Protein AF-A0A3D2UVN1-F1 (afdb_monomer_lite)

Structure (mmCIF, N/CA/C/O backbone):
data_AF-A0A3D2UVN1-F1
#
_entry.id   AF-A0A3D2UVN1-F1
#
loop_
_atom_site.group_PDB
_atom_site.id
_atom_site.type_symbol
_atom_site.label_atom_id
_atom_site.label_alt_id
_atom_site.label_comp_id
_atom_site.label_asym_id
_atom_site.label_entity_id
_atom_site.label_seq_id
_atom_site.pdbx_PDB_ins_code
_atom_site.Cartn_x
_atom_site.Cartn_y
_atom_site.Cartn_z
_atom_site.occupancy
_atom_site.B_iso_or_equiv
_atom_site.auth_seq_id
_atom_site.auth_comp_id
_atom_site.auth_asym_id
_atom_site.auth_atom_id
_atom_site.pdbx_PDB_model_num
ATOM 1 N N . MET A 1 1 ? -3.772 1.592 24.603 1.00 58.12 1 MET A N 1
ATOM 2 C CA . MET A 1 1 ? -4.461 0.773 23.607 1.00 58.12 1 MET A CA 1
ATOM 3 C C . MET A 1 1 ? -3.357 -0.054 23.021 1.00 58.12 1 MET A C 1
ATOM 5 O O . MET A 1 1 ? -2.549 0.500 22.299 1.00 58.12 1 MET A O 1
ATOM 9 N N . ASN A 1 2 ? -3.255 -1.314 23.421 1.00 64.25 2 ASN A N 1
ATOM 10 C CA . ASN A 1 2 ? -2.347 -2.220 22.735 1.00 64.25 2 ASN A CA 1
ATOM 11 C C . ASN A 1 2 ? -3.122 -2.743 21.536 1.00 64.25 2 ASN A C 1
ATOM 13 O O . ASN A 1 2 ? -4.216 -3.283 21.712 1.00 64.25 2 ASN A O 1
ATOM 17 N N . LEU A 1 3 ? -2.611 -2.503 20.330 1.00 67.12 3 LEU A N 1
ATOM 18 C CA . LEU A 1 3 ? -3.134 -3.205 19.168 1.00 67.12 3 LEU A CA 1
ATOM 19 C C . LEU A 1 3 ? -2.728 -4.675 19.321 1.00 67.12 3 LEU A C 1
ATOM 21 O O . LEU A 1 3 ? -1.577 -4.940 19.675 1.00 67.12 3 LEU A O 1
ATOM 25 N N . PRO A 1 4 ? -3.644 -5.627 19.087 1.00 70.38 4 PRO A N 1
ATOM 26 C CA . PRO A 1 4 ? -3.263 -7.015 18.886 1.00 70.38 4 PRO A CA 1
ATOM 27 C C . PRO A 1 4 ? -2.075 -7.136 17.922 1.00 70.38 4 PRO A C 1
ATOM 29 O O . PRO A 1 4 ? -2.020 -6.424 16.925 1.00 70.38 4 PRO A O 1
ATOM 32 N N . GLU A 1 5 ? -1.163 -8.077 18.161 1.00 69.44 5 GLU A N 1
ATOM 33 C CA . GLU A 1 5 ? -0.046 -8.323 17.232 1.00 69.44 5 GLU A CA 1
ATOM 34 C C . GLU A 1 5 ? -0.537 -8.802 15.857 1.00 69.44 5 GLU A C 1
ATOM 36 O O . GLU A 1 5 ? 0.057 -8.510 14.820 1.00 69.44 5 GLU A O 1
ATOM 41 N N . LYS A 1 6 ? -1.666 -9.522 15.835 1.00 78.00 6 LYS A N 1
ATOM 42 C CA . LYS A 1 6 ? -2.273 -10.032 14.605 1.00 78.00 6 LYS A CA 1
ATOM 43 C C . LYS A 1 6 ? -3.083 -8.944 13.907 1.00 78.00 6 LYS A C 1
ATOM 45 O O . LYS A 1 6 ? -4.086 -8.468 14.442 1.00 78.00 6 LYS A O 1
ATOM 50 N N . TRP A 1 7 ? -2.710 -8.660 12.660 1.00 81.81 7 TRP A N 1
ATOM 51 C CA . TRP A 1 7 ? -3.393 -7.720 11.763 1.00 81.81 7 TRP A CA 1
ATOM 52 C C . TRP A 1 7 ? -4.898 -7.925 11.699 1.00 81.81 7 TRP A C 1
ATOM 54 O O . TRP A 1 7 ? -5.678 -6.999 11.907 1.00 81.81 7 TRP A O 1
ATOM 64 N N . SER A 1 8 ? -5.327 -9.170 11.507 1.00 78.06 8 SER A N 1
ATOM 65 C CA . SER A 1 8 ? -6.747 -9.489 11.384 1.00 78.06 8 SER A CA 1
ATOM 66 C C . SER A 1 8 ? -7.551 -9.173 12.646 1.00 78.06 8 SER A C 1
ATOM 68 O O . SER A 1 8 ? -8.745 -8.904 12.534 1.00 78.06 8 SER A O 1
ATOM 70 N N . SER A 1 9 ? -6.928 -9.176 13.826 1.00 81.00 9 SER A N 1
ATOM 71 C CA . SER A 1 9 ? -7.596 -8.868 15.089 1.00 81.00 9 SER A CA 1
ATOM 72 C C . SER A 1 9 ? -7.780 -7.365 15.268 1.00 81.00 9 SER A C 1
ATOM 74 O O . SER A 1 9 ? -8.905 -6.911 15.458 1.00 81.00 9 SER A O 1
ATOM 76 N N . TYR A 1 10 ? -6.711 -6.574 15.139 1.00 80.56 10 TYR A N 1
ATOM 77 C CA . TYR A 1 10 ? -6.821 -5.138 15.400 1.00 80.56 10 TYR A CA 1
ATOM 78 C C . TYR A 1 10 ? -7.600 -4.395 14.311 1.00 80.56 10 TYR A C 1
ATOM 80 O O . TYR A 1 10 ? -8.331 -3.459 14.620 1.00 80.56 10 TYR A O 1
ATOM 88 N N . ILE A 1 11 ? -7.528 -4.835 13.050 1.00 83.62 11 ILE A N 1
ATOM 89 C CA . ILE A 1 11 ? -8.358 -4.257 11.987 1.00 83.62 11 ILE A CA 1
ATOM 90 C C . ILE A 1 11 ? -9.843 -4.566 12.219 1.00 83.62 11 ILE A C 1
ATOM 92 O O . ILE A 1 11 ? -10.689 -3.694 12.022 1.00 83.62 11 ILE A O 1
ATOM 96 N N . LYS A 1 12 ? -10.188 -5.780 12.676 1.00 83.38 12 LYS A N 1
ATOM 97 C CA . LYS A 1 12 ? -11.578 -6.108 13.041 1.00 83.38 12 LYS A CA 1
ATOM 98 C C . LYS A 1 12 ? -12.090 -5.204 14.157 1.00 83.38 12 LYS A C 1
ATOM 100 O O . LYS A 1 12 ? -13.222 -4.732 14.071 1.00 83.38 12 LYS A O 1
ATOM 105 N N . ASP A 1 13 ? -11.264 -4.949 15.167 1.00 82.62 13 ASP A N 1
ATOM 106 C CA . ASP A 1 13 ? -11.614 -4.055 16.268 1.00 82.62 13 ASP A CA 1
ATOM 107 C C . ASP A 1 13 ? -11.830 -2.616 15.779 1.00 82.62 13 ASP A C 1
ATOM 109 O O . ASP A 1 13 ? -12.882 -2.034 16.050 1.00 82.62 13 ASP A O 1
ATOM 113 N N . ILE A 1 14 ? -10.896 -2.080 14.984 1.00 80.31 14 ILE A N 1
ATOM 114 C CA . ILE A 1 14 ? -10.996 -0.739 14.384 1.00 80.31 14 ILE A CA 1
ATOM 115 C C . ILE A 1 14 ? -12.270 -0.611 13.539 1.00 80.31 14 ILE A C 1
ATOM 117 O O . ILE A 1 14 ? -13.031 0.344 13.709 1.00 80.31 14 ILE A O 1
ATOM 121 N N . ASN A 1 15 ? -12.567 -1.600 12.695 1.00 79.88 15 ASN A N 1
ATOM 122 C CA . ASN A 1 15 ? -13.761 -1.583 11.850 1.00 79.88 15 ASN A CA 1
ATOM 123 C C . ASN A 1 15 ? -15.058 -1.697 12.652 1.00 79.88 15 ASN A C 1
ATOM 125 O O . ASN A 1 15 ? -16.059 -1.069 12.306 1.00 79.88 15 ASN A O 1
ATOM 129 N N . ARG A 1 16 ? -15.059 -2.462 13.750 1.00 83.31 16 ARG A N 1
ATOM 130 C CA . ARG A 1 16 ? -16.224 -2.581 14.633 1.00 83.31 16 ARG A CA 1
ATOM 131 C C . ARG A 1 16 ? -16.544 -1.264 15.336 1.00 83.31 16 ARG A C 1
ATOM 133 O O . ARG A 1 16 ? -17.717 -0.973 15.563 1.00 83.31 16 ARG A O 1
ATOM 140 N N . TRP A 1 17 ? -15.531 -0.480 15.702 1.00 80.25 17 TRP A N 1
ATOM 141 C CA . TRP A 1 17 ? -15.733 0.773 16.431 1.00 80.25 17 TRP A CA 1
ATOM 142 C C . TRP A 1 17 ? -16.404 1.862 15.594 1.00 80.25 17 TRP A C 1
ATOM 144 O O . TRP A 1 17 ? -17.008 2.762 16.178 1.00 80.25 17 TRP A O 1
ATOM 154 N N . LYS A 1 18 ? -16.354 1.767 14.257 1.00 78.12 18 LYS A N 1
ATOM 155 C CA . LYS A 1 18 ? -16.706 2.863 13.338 1.00 78.12 18 LYS A CA 1
ATOM 156 C C . LYS A 1 18 ? -15.847 4.115 13.606 1.00 78.12 18 LYS A C 1
ATOM 158 O O . LYS A 1 18 ? -15.108 4.179 14.589 1.00 78.12 18 LYS A O 1
ATOM 163 N N . LEU A 1 19 ? -15.928 5.126 12.739 1.00 73.38 19 LEU A N 1
ATOM 164 C CA . LEU A 1 19 ? -15.064 6.311 12.836 1.00 73.38 19 LEU A CA 1
ATOM 165 C C . LEU A 1 19 ? -15.199 7.035 14.193 1.00 73.38 19 LEU A C 1
ATOM 167 O O . LEU A 1 19 ? -14.197 7.306 14.856 1.00 73.38 19 LEU A O 1
ATOM 171 N N . ASP A 1 20 ? -16.432 7.249 14.660 1.00 79.50 20 ASP A N 1
ATOM 172 C CA . ASP A 1 20 ? -16.702 7.939 15.931 1.00 79.50 20 ASP A CA 1
ATOM 173 C C . ASP A 1 20 ? -16.221 7.144 17.152 1.00 79.50 20 ASP A C 1
ATOM 175 O O . ASP A 1 20 ? -15.738 7.708 18.139 1.00 79.50 20 ASP A O 1
ATOM 179 N N . GLY A 1 21 ? -16.364 5.815 17.116 1.00 80.38 21 GLY A N 1
ATOM 180 C CA . GLY A 1 21 ? -15.882 4.955 18.193 1.00 80.38 21 GLY A CA 1
ATOM 181 C C . GLY A 1 21 ? -14.360 4.883 18.212 1.00 80.38 21 GLY A C 1
ATOM 182 O O . GLY A 1 21 ? -13.770 4.875 19.293 1.00 80.38 21 GLY A O 1
ATOM 183 N N . PHE A 1 22 ? -13.722 4.903 17.042 1.00 76.00 22 PHE A N 1
ATOM 184 C CA . PHE A 1 22 ? -12.272 4.974 16.921 1.00 76.00 22 PHE A CA 1
ATOM 185 C C . PHE A 1 22 ? -11.722 6.287 17.501 1.00 76.00 22 PHE A C 1
ATOM 187 O O . PHE A 1 22 ? -10.841 6.247 18.362 1.00 76.00 22 PHE A O 1
ATOM 194 N N . GLU A 1 23 ? -12.306 7.440 17.149 1.00 78.12 23 GLU A N 1
ATOM 195 C CA . GLU A 1 23 ? -11.928 8.738 17.728 1.00 78.12 23 GLU A CA 1
ATOM 196 C C . GLU A 1 23 ? -12.050 8.736 19.261 1.00 78.12 23 GLU A C 1
ATOM 198 O O . GLU A 1 23 ? -11.129 9.148 19.975 1.00 78.12 23 GLU A O 1
ATOM 203 N N . LYS A 1 24 ? -13.164 8.210 19.792 1.00 81.94 24 LYS A N 1
ATOM 204 C CA . LYS A 1 24 ? -13.376 8.078 21.242 1.00 81.94 24 LYS A CA 1
ATOM 205 C C . LYS A 1 24 ? -12.315 7.197 21.898 1.00 81.94 24 LYS A C 1
ATOM 207 O O . LYS A 1 24 ? -11.820 7.550 22.967 1.00 81.94 24 LYS A O 1
ATOM 212 N N . LYS A 1 25 ? -11.936 6.076 21.279 1.00 79.94 25 LYS A N 1
ATOM 213 C CA . LYS A 1 25 ? -10.906 5.163 21.803 1.00 79.94 25 LYS A CA 1
ATOM 214 C C . LYS A 1 25 ? -9.524 5.812 21.839 1.00 79.94 25 LYS A C 1
ATOM 216 O O . LYS A 1 25 ? -8.825 5.663 22.842 1.00 79.94 25 LYS A O 1
ATOM 221 N N . VAL A 1 26 ? -9.156 6.579 20.811 1.00 74.44 26 VAL A N 1
ATOM 222 C CA . VAL A 1 26 ? -7.893 7.334 20.792 1.00 74.44 26 VAL A CA 1
ATOM 223 C C . VAL A 1 26 ? -7.884 8.403 21.888 1.00 74.44 26 VAL A C 1
ATOM 225 O O . VAL A 1 26 ? -6.928 8.474 22.662 1.00 74.44 26 VAL A O 1
ATOM 228 N N . LYS A 1 27 ? -8.969 9.179 22.031 1.00 77.12 27 LYS A N 1
ATOM 229 C CA . LYS A 1 27 ? -9.108 10.181 23.106 1.00 77.12 27 LYS A CA 1
ATOM 230 C C . LYS A 1 27 ? -9.012 9.549 24.497 1.00 77.12 27 LYS A C 1
ATOM 232 O O . LYS A 1 27 ? -8.266 10.038 25.340 1.00 77.12 27 LYS A O 1
ATOM 237 N N . GLN A 1 28 ? -9.703 8.430 24.723 1.00 79.44 28 GLN A N 1
ATOM 238 C CA . GLN A 1 28 ? -9.637 7.678 25.981 1.00 79.44 28 GLN A CA 1
ATOM 239 C C . GLN A 1 28 ? -8.228 7.154 26.277 1.00 79.44 28 GLN A C 1
ATOM 241 O O . GLN A 1 28 ? -7.808 7.151 27.431 1.00 79.44 28 GLN A O 1
ATOM 246 N N . PHE A 1 29 ? -7.495 6.702 25.258 1.00 75.00 29 PHE A N 1
ATOM 247 C CA . PHE A 1 29 ? -6.129 6.219 25.435 1.00 75.00 29 PHE A CA 1
ATOM 248 C C . PHE A 1 29 ? -5.164 7.338 25.840 1.00 75.00 29 PHE A C 1
ATOM 250 O O . PHE A 1 29 ? -4.391 7.154 26.783 1.00 75.00 29 PHE A O 1
ATOM 257 N N . LYS A 1 30 ? -5.251 8.498 25.177 1.00 71.06 30 LYS A N 1
ATOM 258 C CA . LYS A 1 30 ? -4.451 9.680 25.519 1.00 71.06 30 LYS A CA 1
ATOM 259 C C . LYS A 1 30 ? -4.771 10.193 26.922 1.00 71.06 30 LYS A C 1
ATOM 261 O O . LYS A 1 30 ? -3.857 10.429 27.696 1.00 71.06 30 LYS A O 1
ATOM 266 N N . ALA A 1 31 ? -6.053 10.269 27.284 1.00 76.25 31 ALA A N 1
ATOM 267 C CA . ALA A 1 31 ? -6.483 10.721 28.610 1.00 76.25 31 ALA A CA 1
ATOM 268 C C . ALA A 1 31 ? -6.007 9.809 29.758 1.00 76.25 31 ALA A C 1
ATOM 270 O O . ALA A 1 31 ? -5.781 10.282 30.865 1.00 76.25 31 ALA A O 1
ATOM 271 N N . LYS A 1 32 ? -5.845 8.503 29.504 1.00 71.31 32 LYS A N 1
ATOM 272 C CA . LYS A 1 32 ? -5.361 7.526 30.495 1.00 71.31 32 LYS A CA 1
ATOM 273 C C . LYS A 1 32 ? -3.834 7.437 30.593 1.00 71.31 32 LYS A C 1
ATOM 275 O O . LYS A 1 32 ? -3.341 6.680 31.423 1.00 71.31 32 LYS A O 1
ATOM 280 N N . SER A 1 33 ? -3.095 8.159 29.753 1.00 64.31 33 SER A N 1
ATOM 281 C CA . SER A 1 33 ? -1.636 8.066 29.680 1.00 64.31 33 SER A CA 1
ATOM 282 C C . SER A 1 33 ? -0.992 9.398 30.095 1.00 64.31 33 SER A C 1
ATOM 284 O O . SER A 1 33 ? -0.949 10.316 29.280 1.00 64.31 33 SER A O 1
ATOM 286 N N . PRO A 1 34 ? -0.471 9.526 31.330 1.00 55.69 34 PRO A N 1
ATOM 287 C CA . PRO A 1 34 ? 0.008 10.803 31.875 1.00 55.69 34 PRO A CA 1
ATOM 288 C C . PRO A 1 34 ? 1.272 11.379 31.201 1.00 55.69 34 PRO A C 1
ATOM 290 O O . PRO A 1 34 ? 1.555 12.557 31.372 1.00 55.69 34 PRO A O 1
ATOM 293 N N . ASN A 1 35 ? 1.998 10.598 30.388 1.00 56.88 35 ASN A N 1
ATOM 294 C CA . ASN A 1 35 ? 3.299 10.977 29.809 1.00 56.88 35 ASN A CA 1
ATOM 295 C C . ASN A 1 35 ? 3.286 11.197 28.287 1.00 56.88 35 ASN A C 1
ATOM 297 O O . ASN A 1 35 ? 4.206 10.770 27.593 1.00 56.88 35 ASN A O 1
ATOM 301 N N . ASN A 1 36 ? 2.263 11.856 27.737 1.00 60.03 36 ASN A N 1
ATOM 302 C CA . ASN A 1 36 ? 2.259 12.208 26.309 1.00 60.03 36 ASN A CA 1
ATOM 303 C C . ASN A 1 36 ? 2.407 10.967 25.394 1.00 60.03 36 ASN A C 1
ATOM 305 O O . ASN A 1 36 ? 3.147 10.976 24.408 1.00 60.03 36 ASN A O 1
ATOM 309 N N . ALA A 1 37 ? 1.759 9.855 25.773 1.00 63.84 37 ALA A N 1
ATOM 310 C CA . ALA A 1 37 ? 1.940 8.576 25.094 1.00 63.84 37 ALA A CA 1
ATOM 311 C C . ALA A 1 37 ? 1.605 8.693 23.601 1.00 63.84 37 ALA A C 1
ATOM 313 O O . ALA A 1 37 ? 0.508 9.124 23.228 1.00 63.84 37 ALA A O 1
ATOM 314 N N . LYS A 1 38 ? 2.564 8.284 22.762 1.00 70.75 38 LYS A N 1
ATOM 315 C CA . LYS A 1 38 ? 2.387 8.193 21.312 1.00 70.75 38 LYS A CA 1
ATOM 316 C C . LYS A 1 38 ? 1.251 7.223 20.992 1.00 70.75 38 LYS A C 1
ATOM 318 O O . LYS A 1 38 ? 1.017 6.255 21.720 1.00 70.75 38 LYS A O 1
ATOM 323 N N . GLU A 1 39 ? 0.524 7.499 19.916 1.00 77.94 39 GLU A N 1
ATOM 324 C CA . GLU A 1 39 ? -0.502 6.601 19.398 1.00 77.94 39 GLU A CA 1
ATOM 325 C C . GLU A 1 39 ? 0.067 5.198 19.165 1.00 77.94 39 GLU A C 1
ATOM 327 O O . GLU A 1 39 ? 1.259 5.054 18.880 1.00 77.94 39 GLU A O 1
ATOM 332 N N . PRO A 1 40 ? -0.758 4.145 19.289 1.00 78.69 40 PRO A N 1
ATOM 333 C CA . PRO A 1 40 ? -0.250 2.799 19.125 1.00 78.69 40 PRO A CA 1
ATOM 334 C C . PRO A 1 40 ? 0.285 2.582 17.713 1.00 78.69 40 PRO A C 1
ATOM 336 O O . PRO A 1 40 ? -0.365 2.926 16.723 1.00 78.69 40 PRO A O 1
ATOM 339 N N . LEU A 1 41 ? 1.473 1.997 17.653 1.00 82.81 41 LEU A N 1
ATOM 340 C CA . LEU A 1 41 ? 2.162 1.631 16.426 1.00 82.81 41 LEU A CA 1
ATOM 341 C C . LEU A 1 41 ? 1.752 0.215 16.025 1.00 82.81 41 LEU A C 1
ATOM 343 O O . LEU A 1 41 ? 1.631 -0.672 16.875 1.00 82.81 41 LEU A O 1
ATOM 347 N N . ARG A 1 42 ? 1.543 -0.011 14.728 1.00 85.00 42 ARG A N 1
ATOM 348 C CA . ARG A 1 42 ? 1.492 -1.368 14.175 1.00 85.00 42 ARG A CA 1
ATOM 349 C C . ARG A 1 42 ? 2.906 -1.947 14.174 1.00 85.00 42 ARG A C 1
ATOM 351 O O . ARG A 1 42 ? 3.886 -1.207 14.210 1.00 85.00 42 ARG A O 1
ATOM 358 N N . LEU A 1 43 ? 3.020 -3.268 14.036 1.00 78.25 43 LEU A N 1
ATOM 359 C CA . LEU A 1 43 ? 4.318 -3.935 13.885 1.00 78.25 43 LEU A CA 1
ATOM 360 C C . LEU A 1 43 ? 5.160 -3.295 12.767 1.00 78.25 43 LEU A C 1
ATOM 362 O O . LEU A 1 43 ? 6.318 -2.955 12.986 1.00 78.25 43 LEU A O 1
ATOM 366 N N . THR A 1 44 ? 4.547 -3.056 11.607 1.00 79.81 44 THR A N 1
ATOM 367 C CA . THR A 1 44 ? 5.204 -2.435 10.451 1.00 79.81 44 THR A CA 1
ATOM 368 C C . THR A 1 44 ? 5.671 -1.008 10.745 1.00 79.81 44 THR A C 1
ATOM 370 O O . THR A 1 44 ? 6.765 -0.642 10.330 1.00 79.81 44 THR A O 1
ATOM 373 N N . ASP A 1 45 ? 4.900 -0.222 11.509 1.00 85.62 45 ASP A N 1
ATOM 374 C CA . ASP A 1 45 ? 5.285 1.148 11.885 1.00 85.62 45 ASP A CA 1
ATOM 375 C C . ASP A 1 45 ? 6.514 1.134 12.800 1.00 85.62 45 ASP A C 1
ATOM 377 O O . ASP A 1 45 ? 7.460 1.888 12.584 1.00 85.62 45 ASP A O 1
ATOM 381 N N . THR A 1 46 ? 6.533 0.225 13.781 1.00 83.31 46 THR A N 1
ATOM 382 C CA . THR A 1 46 ? 7.674 0.028 14.683 1.00 83.31 46 THR A CA 1
ATOM 383 C C . THR A 1 46 ? 8.925 -0.384 13.915 1.00 83.31 46 THR A C 1
ATOM 385 O O . THR A 1 46 ? 9.990 0.185 14.135 1.00 83.31 46 THR A O 1
ATOM 388 N N . MET A 1 47 ? 8.804 -1.344 12.993 1.00 77.62 47 MET A N 1
ATOM 389 C CA . MET A 1 47 ? 9.934 -1.814 12.184 1.00 77.62 47 MET A CA 1
ATOM 390 C C . MET A 1 47 ? 10.485 -0.726 11.255 1.00 77.62 47 MET A C 1
ATOM 392 O O . MET A 1 47 ? 11.683 -0.705 10.989 1.00 77.62 47 MET A O 1
ATOM 396 N N . ALA A 1 48 ? 9.626 0.172 10.775 1.00 79.62 48 ALA A N 1
ATOM 397 C CA . ALA A 1 48 ? 10.005 1.259 9.880 1.00 79.62 48 ALA A CA 1
ATOM 398 C C . ALA A 1 48 ? 10.421 2.553 10.597 1.00 79.62 48 ALA A C 1
ATOM 400 O O . ALA A 1 48 ? 10.856 3.494 9.938 1.00 79.62 48 ALA A O 1
ATOM 401 N N . GLY A 1 49 ? 10.250 2.641 11.921 1.00 84.25 49 GLY A N 1
ATOM 402 C CA . GLY A 1 49 ? 10.423 3.897 12.657 1.00 84.25 49 GLY A CA 1
ATOM 403 C C . GLY A 1 49 ? 9.430 4.991 12.238 1.00 84.25 49 GLY A C 1
ATOM 404 O O . GLY A 1 49 ? 9.736 6.176 12.357 1.00 84.25 49 GLY A O 1
ATOM 405 N N . ALA A 1 50 ? 8.260 4.605 11.722 1.00 84.00 50 ALA A N 1
ATOM 406 C CA . ALA A 1 50 ? 7.268 5.517 11.167 1.00 84.00 50 ALA A CA 1
ATOM 407 C C . ALA A 1 50 ? 6.309 6.075 12.232 1.00 84.00 50 ALA A C 1
ATOM 409 O O . ALA A 1 50 ? 6.172 5.542 13.337 1.00 84.00 50 ALA A O 1
ATOM 410 N N . GLU A 1 51 ? 5.598 7.151 11.885 1.00 85.38 51 GLU A N 1
ATOM 411 C CA . GLU A 1 51 ? 4.466 7.613 12.687 1.00 85.38 51 GLU A CA 1
ATOM 412 C C . GLU A 1 51 ? 3.266 6.668 12.538 1.00 85.38 51 GLU A C 1
ATOM 414 O O . GLU A 1 51 ? 3.036 6.078 11.483 1.00 85.38 51 GLU A O 1
ATOM 419 N N . SER A 1 52 ? 2.462 6.553 13.596 1.00 85.44 52 SER A N 1
ATOM 420 C CA . SER A 1 52 ? 1.248 5.739 13.550 1.00 85.44 52 SER A CA 1
ATOM 421 C C . SER A 1 52 ? 0.232 6.330 12.563 1.00 85.44 52 SER A C 1
ATOM 423 O O . SER A 1 52 ? -0.131 7.503 12.708 1.00 85.44 52 SER A O 1
ATOM 425 N N . PRO A 1 53 ? -0.356 5.534 11.647 1.00 81.44 53 PRO A N 1
ATOM 426 C CA . PRO A 1 53 ? -1.480 5.991 10.826 1.00 81.44 53 PRO A CA 1
ATOM 427 C C . PRO A 1 53 ? -2.745 6.241 11.662 1.00 81.44 53 PRO A C 1
ATOM 429 O O . PRO A 1 53 ? -3.722 6.802 11.177 1.00 81.44 53 PRO A O 1
ATOM 432 N N . LEU A 1 54 ? -2.738 5.839 12.938 1.00 78.81 54 LEU A N 1
ATOM 433 C CA . LEU A 1 54 ? -3.819 6.056 13.897 1.00 78.81 54 LEU A CA 1
ATOM 434 C C . LEU A 1 54 ? -3.721 7.422 14.598 1.00 78.81 54 LEU A C 1
ATOM 436 O O . LEU A 1 54 ? -4.501 7.708 15.512 1.00 78.81 54 LEU A O 1
ATOM 440 N N . LYS A 1 55 ? -2.770 8.270 14.191 1.00 80.44 55 LYS A N 1
ATOM 441 C CA . LYS A 1 55 ? -2.556 9.617 14.723 1.00 80.44 55 LYS A CA 1
ATOM 442 C C . LYS A 1 55 ? -3.717 10.546 14.369 1.00 80.44 55 LYS A C 1
ATOM 444 O O . LYS A 1 55 ? -3.772 11.148 13.302 1.00 80.44 55 LYS A O 1
ATOM 449 N N . PHE A 1 56 ? -4.650 10.714 15.306 1.00 71.56 56 PHE A N 1
ATOM 450 C CA . PHE A 1 56 ? -5.890 11.464 15.060 1.00 71.56 56 PHE A CA 1
ATOM 451 C C . PHE A 1 56 ? -5.703 12.988 14.947 1.00 71.56 56 PHE A C 1
ATOM 453 O O . PHE A 1 56 ? -6.586 13.672 14.436 1.00 71.56 56 PHE A O 1
ATOM 460 N N . THR A 1 57 ? -4.555 13.543 15.364 1.00 70.06 57 THR A N 1
ATOM 461 C CA . THR A 1 57 ? -4.222 14.947 15.039 1.00 70.06 57 THR A CA 1
ATOM 462 C C . THR A 1 57 ? -4.131 15.157 13.525 1.00 70.06 57 THR A C 1
ATOM 464 O O . THR A 1 57 ? -4.357 16.261 13.047 1.00 70.06 57 THR A O 1
ATOM 467 N N . GLN A 1 58 ? -3.861 14.090 12.766 1.00 68.12 58 GLN A N 1
ATOM 468 C CA . GLN A 1 58 ? -3.959 14.032 11.311 1.00 68.12 58 GLN A CA 1
ATOM 469 C C . GLN A 1 58 ? -5.239 13.275 10.932 1.00 68.12 58 GLN A C 1
ATOM 471 O O . GLN A 1 58 ? -5.200 12.149 10.437 1.00 68.12 58 GLN A O 1
ATOM 476 N N . LYS A 1 59 ? -6.400 13.891 11.193 1.00 75.31 59 LYS A N 1
ATOM 477 C CA . LYS A 1 59 ? -7.721 13.265 10.995 1.00 75.31 59 LYS A CA 1
ATOM 478 C C . LYS A 1 59 ? -7.866 12.607 9.617 1.00 75.31 59 LYS A C 1
ATOM 480 O O . LYS A 1 59 ? -8.421 11.517 9.521 1.00 75.31 59 LYS A O 1
ATOM 485 N N . GLN A 1 60 ? -7.323 13.231 8.572 1.00 78.31 60 GLN A N 1
ATOM 486 C CA . GLN A 1 60 ? -7.346 12.690 7.215 1.00 78.31 60 GLN A CA 1
ATOM 487 C C . GLN A 1 60 ? -6.578 11.365 7.083 1.00 78.31 60 GLN A C 1
ATOM 489 O O . GLN A 1 60 ? -7.122 10.429 6.506 1.00 78.31 60 GLN A O 1
ATOM 494 N N . LEU A 1 61 ? -5.374 11.245 7.656 1.00 80.50 61 LEU A N 1
ATOM 495 C CA . LEU A 1 61 ? -4.580 10.010 7.613 1.00 80.50 61 LEU A CA 1
ATOM 496 C C . LEU A 1 61 ? -5.298 8.863 8.333 1.00 80.50 61 LEU A C 1
ATOM 498 O O . LEU A 1 61 ? -5.417 7.758 7.807 1.00 80.50 61 LEU A O 1
ATOM 502 N N . ALA A 1 62 ? -5.858 9.154 9.507 1.00 80.31 62 ALA A N 1
ATOM 503 C CA . ALA A 1 62 ? -6.630 8.181 10.270 1.00 80.31 62 ALA A CA 1
ATOM 504 C C . ALA A 1 62 ? -7.894 7.720 9.519 1.00 80.31 62 ALA A C 1
ATOM 506 O O . ALA A 1 62 ? -8.232 6.536 9.537 1.00 80.31 62 ALA A O 1
ATOM 507 N N . MET A 1 63 ? -8.570 8.637 8.818 1.00 82.81 63 MET A N 1
ATOM 508 C CA . MET A 1 63 ? -9.706 8.309 7.952 1.00 82.81 63 MET A CA 1
ATOM 509 C C . MET A 1 63 ? -9.286 7.457 6.751 1.00 82.81 63 MET A C 1
ATOM 511 O O . MET A 1 63 ? -9.943 6.463 6.459 1.00 82.81 63 MET A O 1
ATOM 515 N N . GLN A 1 64 ? -8.183 7.801 6.083 1.00 85.06 64 GLN A N 1
ATOM 516 C CA . GLN A 1 64 ? -7.643 7.024 4.963 1.00 85.06 64 GLN A CA 1
ATOM 517 C C . GLN A 1 64 ? -7.282 5.603 5.392 1.00 85.06 64 GLN A C 1
ATOM 519 O O . GLN A 1 64 ? -7.614 4.646 4.697 1.00 85.06 64 GLN A O 1
ATOM 524 N N . PHE A 1 65 ? -6.658 5.452 6.560 1.00 86.25 65 PHE A N 1
ATOM 525 C CA . PHE A 1 65 ? -6.353 4.145 7.126 1.00 86.25 65 PHE A CA 1
ATOM 526 C C . PHE A 1 65 ? -7.628 3.340 7.423 1.00 86.25 65 PHE A C 1
ATOM 528 O O . PHE A 1 65 ? -7.738 2.173 7.039 1.00 86.25 65 PHE A O 1
ATOM 535 N N . TYR A 1 66 ? -8.619 3.961 8.068 1.00 85.31 66 TYR A N 1
ATOM 536 C CA . TYR A 1 66 ? -9.901 3.322 8.370 1.00 85.31 66 TYR A CA 1
ATOM 537 C C . TYR A 1 66 ? -10.641 2.871 7.098 1.00 85.31 66 TYR A C 1
ATOM 539 O O . TYR A 1 66 ? -11.078 1.724 7.000 1.00 85.31 66 TYR A O 1
ATOM 547 N N . GLU A 1 67 ? -10.763 3.739 6.095 1.00 86.81 67 GLU A N 1
ATOM 548 C CA . GLU A 1 67 ? -11.432 3.392 4.837 1.00 86.81 67 GLU A CA 1
ATOM 549 C C . GLU A 1 67 ? -10.632 2.357 4.038 1.00 86.81 67 GLU A C 1
ATOM 551 O O . GLU A 1 67 ? -11.190 1.366 3.561 1.00 86.81 67 GLU A O 1
ATOM 556 N N . GLY A 1 68 ? -9.310 2.517 3.955 1.00 88.38 68 GLY A N 1
ATOM 557 C CA . GLY A 1 68 ? -8.427 1.594 3.246 1.00 88.38 68 GLY A CA 1
ATOM 558 C C . GLY A 1 68 ? -8.507 0.175 3.804 1.00 88.38 68 GLY A C 1
ATOM 559 O O . GLY A 1 68 ? -8.691 -0.787 3.058 1.00 88.38 68 GLY A O 1
ATOM 560 N N . THR A 1 69 ? -8.464 0.027 5.126 1.00 86.69 69 THR A N 1
ATOM 561 C CA . THR A 1 69 ? -8.541 -1.287 5.783 1.00 86.69 69 THR A CA 1
ATOM 562 C C . THR A 1 69 ? -9.923 -1.933 5.651 1.00 86.69 69 THR A C 1
ATOM 564 O O . THR A 1 69 ? -10.022 -3.152 5.473 1.00 86.69 69 THR A O 1
ATOM 567 N N . ASN A 1 70 ? -10.997 -1.138 5.634 1.00 85.38 70 ASN A N 1
ATOM 568 C CA . ASN A 1 70 ? -12.338 -1.608 5.281 1.00 85.38 70 ASN A CA 1
ATOM 569 C C . ASN A 1 70 ? -12.411 -2.128 3.841 1.00 85.38 70 ASN A C 1
ATOM 571 O O . ASN A 1 70 ? -12.967 -3.204 3.605 1.00 85.38 70 ASN A O 1
ATOM 575 N N . CYS A 1 71 ? -11.844 -1.396 2.883 1.00 88.06 71 CYS A N 1
ATOM 576 C CA . CYS A 1 71 ? -11.786 -1.810 1.483 1.00 88.06 71 CYS A CA 1
ATOM 577 C C . CYS A 1 71 ? -10.995 -3.113 1.310 1.00 88.06 71 CYS A C 1
ATOM 579 O O . CYS A 1 71 ? -11.482 -4.032 0.652 1.00 88.06 71 CYS A O 1
ATOM 581 N N . LEU A 1 72 ? -9.830 -3.236 1.956 1.00 88.50 72 LEU A N 1
ATOM 582 C CA . LEU A 1 72 ? -9.000 -4.447 1.922 1.00 88.50 72 LEU A CA 1
ATOM 583 C C . LEU A 1 72 ? -9.712 -5.671 2.514 1.00 88.50 72 LEU A C 1
ATOM 585 O O . LEU A 1 72 ? -9.606 -6.778 1.987 1.00 88.50 72 LEU A O 1
ATOM 589 N N . LEU A 1 73 ? -10.467 -5.498 3.600 1.00 86.06 73 LEU A N 1
ATOM 590 C CA . LEU A 1 73 ? -11.230 -6.607 4.168 1.00 86.06 73 LEU A CA 1
ATOM 591 C C . LEU A 1 73 ? -12.403 -7.025 3.284 1.00 86.06 73 LEU A C 1
ATOM 593 O O . LEU A 1 73 ? -12.592 -8.224 3.073 1.00 86.06 73 LEU A O 1
ATOM 597 N N . LYS A 1 74 ? -13.166 -6.058 2.760 1.00 87.31 74 LYS A N 1
ATOM 598 C CA . LYS A 1 74 ? -14.316 -6.314 1.879 1.00 87.31 74 LYS A CA 1
ATOM 599 C C . LYS A 1 74 ? -13.904 -6.942 0.551 1.00 87.31 74 LYS A C 1
ATOM 601 O O . LYS A 1 74 ? -14.637 -7.775 0.032 1.00 87.31 74 LYS A O 1
ATOM 606 N N . SER A 1 75 ? -12.750 -6.559 0.006 1.00 89.00 75 SER A N 1
ATOM 607 C CA . SER A 1 75 ? -12.270 -7.078 -1.276 1.00 89.00 75 SER A CA 1
ATOM 608 C C . SER A 1 75 ? -11.872 -8.550 -1.205 1.00 89.00 75 SER A C 1
ATOM 610 O O . SER A 1 75 ? -11.879 -9.222 -2.233 1.00 89.00 75 SER A O 1
ATOM 612 N N . GLY A 1 76 ? -11.537 -9.060 -0.016 1.00 88.94 76 GLY A N 1
ATOM 613 C CA . GLY A 1 76 ? -11.138 -10.451 0.181 1.00 88.94 76 GLY A CA 1
ATOM 614 C C . GLY A 1 76 ? -9.677 -10.748 -0.164 1.00 88.94 76 GLY A C 1
ATOM 615 O O . GLY A 1 76 ? -9.255 -11.877 0.068 1.00 88.94 76 GLY A O 1
ATOM 616 N N . VAL A 1 77 ? -8.905 -9.749 -0.612 1.00 91.06 77 VAL A N 1
ATOM 617 C CA . VAL A 1 77 ? -7.498 -9.898 -1.024 1.00 91.06 77 VAL A CA 1
ATOM 618 C C . VAL A 1 77 ? -6.620 -10.507 0.072 1.00 91.06 77 VAL A C 1
ATOM 620 O O . VAL A 1 77 ? -6.906 -10.391 1.273 1.00 91.06 77 VAL A O 1
ATOM 623 N N . SER A 1 78 ? -5.541 -11.158 -0.358 1.00 88.25 78 SER A N 1
ATOM 624 C CA . SER A 1 78 ? -4.471 -11.636 0.515 1.00 88.25 78 SER A CA 1
ATOM 625 C C . SER A 1 78 ? -3.570 -10.456 0.884 1.00 88.25 78 SER A C 1
ATOM 627 O O . SER A 1 78 ? -3.053 -9.790 -0.009 1.00 88.25 78 SER A O 1
ATOM 629 N N . VAL A 1 79 ? -3.391 -10.164 2.176 1.00 87.81 79 VAL A N 1
ATOM 630 C CA . VAL A 1 79 ? -2.501 -9.077 2.627 1.00 87.81 79 VAL A CA 1
ATOM 631 C C . VAL A 1 79 ? -1.242 -9.709 3.202 1.00 87.81 79 VAL A C 1
ATOM 633 O O . VAL A 1 79 ? -1.299 -10.316 4.263 1.00 87.81 79 VAL A O 1
ATOM 636 N N . LEU A 1 80 ? -0.106 -9.623 2.522 1.00 84.94 80 LEU A N 1
ATOM 637 C CA . LEU A 1 80 ? 1.147 -10.222 2.981 1.00 84.94 80 LEU A CA 1
ATOM 638 C C . LEU A 1 80 ? 1.999 -9.203 3.752 1.00 84.94 80 LEU A C 1
ATOM 640 O O . LEU A 1 80 ? 1.963 -8.025 3.417 1.00 84.94 80 LEU A O 1
ATOM 644 N N . PRO A 1 81 ? 2.771 -9.626 4.768 1.00 77.38 81 PRO A N 1
ATOM 645 C CA . PRO A 1 81 ? 2.743 -10.947 5.411 1.00 77.38 81 PRO A CA 1
ATOM 646 C C . PRO A 1 81 ? 1.600 -11.089 6.440 1.00 77.38 81 PRO A C 1
ATOM 648 O O . PRO A 1 81 ? 1.441 -12.131 7.069 1.00 77.38 81 PRO A O 1
ATOM 651 N N . CYS A 1 82 ? 0.821 -10.030 6.650 1.00 81.25 82 CYS A N 1
ATOM 652 C CA . CYS A 1 82 ? -0.002 -9.833 7.838 1.00 81.25 82 CYS A CA 1
ATOM 653 C C . CYS A 1 82 ? -1.292 -10.677 7.925 1.00 81.25 82 CYS A C 1
ATOM 655 O O . CYS A 1 82 ? -1.777 -10.967 9.020 1.00 81.25 82 CYS A O 1
ATOM 657 N N . ASN A 1 83 ? -1.882 -11.036 6.789 1.00 86.69 83 ASN A N 1
ATOM 658 C CA . ASN A 1 83 ? -3.153 -11.747 6.651 1.00 86.69 83 ASN A CA 1
ATOM 659 C C . ASN A 1 83 ? -3.208 -12.535 5.319 1.00 86.69 83 ASN A C 1
ATOM 661 O O . ASN A 1 83 ? -3.987 -12.184 4.420 1.00 86.69 83 ASN A O 1
ATOM 665 N N . PRO A 1 84 ? -2.379 -13.587 5.170 1.00 87.62 84 PRO A N 1
ATOM 666 C CA . PRO A 1 84 ? -2.343 -14.409 3.967 1.00 87.62 84 PRO A CA 1
ATOM 667 C C . PRO A 1 84 ? -3.663 -15.163 3.764 1.00 87.62 84 PRO A C 1
ATOM 669 O O . PRO A 1 84 ? -4.209 -15.770 4.687 1.00 87.62 84 PRO A O 1
ATOM 672 N N . LYS A 1 85 ? -4.167 -15.151 2.529 1.00 88.00 85 LYS A N 1
ATOM 673 C CA . LYS A 1 85 ? -5.357 -15.891 2.082 1.00 88.00 85 LYS A CA 1
ATOM 674 C C . LYS A 1 85 ? -5.058 -16.655 0.793 1.00 88.00 85 LYS A C 1
ATOM 676 O O . LYS A 1 85 ? -4.058 -16.399 0.136 1.00 88.00 85 LYS A O 1
ATOM 681 N N . LYS A 1 86 ? -5.971 -17.547 0.393 1.00 86.69 86 LYS A N 1
ATOM 682 C CA . LYS A 1 86 ? -5.917 -18.279 -0.889 1.00 86.69 86 LYS A CA 1
ATOM 683 C C . LYS A 1 86 ? -6.347 -17.438 -2.111 1.00 86.69 86 LYS A C 1
ATOM 685 O O . LYS A 1 86 ? -6.628 -18.001 -3.161 1.00 86.69 86 LYS A O 1
ATOM 690 N N . ASP A 1 87 ? -6.446 -16.116 -1.970 1.00 86.81 87 ASP A N 1
ATOM 691 C CA . ASP A 1 87 ? -6.795 -15.203 -3.066 1.00 86.81 87 ASP A CA 1
ATOM 692 C C . ASP A 1 87 ? -5.533 -14.855 -3.866 1.00 86.81 87 ASP A C 1
ATOM 694 O O . ASP A 1 87 ? -4.478 -14.608 -3.280 1.00 86.81 87 ASP A O 1
ATOM 698 N N . THR A 1 88 ? -5.633 -14.837 -5.194 1.00 83.81 88 THR A N 1
ATOM 699 C CA . THR A 1 88 ? -4.505 -14.532 -6.089 1.00 83.81 88 THR A CA 1
ATOM 700 C C . THR A 1 88 ? -4.181 -13.041 -6.151 1.00 83.81 88 THR A C 1
ATOM 702 O O . THR A 1 88 ? -3.104 -12.665 -6.608 1.00 83.81 88 THR A O 1
ATOM 705 N N . ARG A 1 89 ? -5.089 -12.175 -5.690 1.00 85.88 89 ARG A N 1
ATOM 706 C CA . ARG A 1 89 ? -4.855 -10.737 -5.569 1.00 85.88 89 ARG A CA 1
ATOM 707 C C . ARG A 1 89 ? -4.146 -10.476 -4.247 1.00 85.88 89 ARG A C 1
ATOM 709 O O . ARG A 1 89 ? -4.696 -10.723 -3.169 1.00 85.88 89 ARG A O 1
ATOM 716 N N . VAL A 1 90 ? -2.927 -9.962 -4.347 1.00 83.94 90 VAL A N 1
ATOM 717 C CA . VAL A 1 90 ? -2.029 -9.744 -3.212 1.00 83.94 90 VAL A CA 1
ATOM 718 C C . VAL A 1 90 ? -1.837 -8.250 -2.971 1.00 83.94 90 VAL A C 1
ATOM 720 O O . VAL A 1 90 ? -1.589 -7.488 -3.902 1.00 83.94 90 VAL A O 1
ATOM 723 N N . VAL A 1 91 ? -1.920 -7.845 -1.707 1.00 86.81 91 VAL A N 1
ATOM 724 C CA . VAL A 1 91 ? -1.494 -6.535 -1.210 1.00 86.81 91 VAL A CA 1
ATOM 725 C C . VAL A 1 91 ? -0.323 -6.758 -0.268 1.00 86.81 91 VAL A C 1
ATOM 727 O O . VAL A 1 91 ? -0.399 -7.605 0.617 1.00 86.81 91 VAL A O 1
ATOM 730 N N . LEU A 1 92 ? 0.760 -6.013 -0.452 1.00 81.88 92 LEU A N 1
ATOM 731 C CA . LEU A 1 92 ? 1.917 -6.077 0.433 1.00 81.88 92 LEU A CA 1
ATOM 732 C C . LEU A 1 92 ? 1.820 -4.957 1.473 1.00 81.88 92 LEU A C 1
ATOM 734 O O . LEU A 1 92 ? 1.871 -3.779 1.130 1.00 81.88 92 LEU A O 1
ATOM 738 N N . GLU A 1 93 ? 1.679 -5.323 2.744 1.00 84.50 93 GLU A N 1
ATOM 739 C CA . GLU A 1 93 ? 1.748 -4.386 3.862 1.00 84.50 93 GLU A CA 1
ATOM 740 C C . GLU A 1 93 ? 3.218 -4.085 4.170 1.00 84.50 93 GLU A C 1
ATOM 742 O O . GLU A 1 93 ? 3.892 -4.817 4.895 1.00 84.50 93 GLU A O 1
ATOM 747 N N . THR A 1 94 ? 3.726 -3.007 3.580 1.00 80.75 94 THR A N 1
ATOM 748 C CA . THR A 1 94 ? 5.118 -2.570 3.715 1.00 80.75 94 THR A CA 1
ATOM 749 C C . THR A 1 94 ? 5.239 -1.061 3.500 1.00 80.75 94 THR A C 1
ATOM 751 O O . THR A 1 94 ? 4.294 -0.416 3.045 1.00 80.75 94 THR A O 1
ATOM 754 N N . PHE A 1 95 ? 6.416 -0.509 3.788 1.00 79.25 95 PHE A N 1
ATOM 755 C CA . PHE A 1 95 ? 6.805 0.826 3.345 1.00 79.25 95 PHE A CA 1
ATOM 756 C C . PHE A 1 95 ? 7.524 0.708 1.996 1.00 79.25 95 PHE A C 1
ATOM 758 O O . PHE A 1 95 ? 8.581 0.070 1.943 1.00 79.25 95 PHE A O 1
ATOM 765 N N . PRO A 1 96 ? 6.984 1.296 0.909 1.00 74.25 96 PRO A N 1
ATOM 766 C CA . PRO A 1 96 ? 7.596 1.225 -0.417 1.00 74.25 96 PRO A CA 1
ATOM 767 C C . PRO A 1 96 ? 9.067 1.641 -0.419 1.00 74.25 96 PRO A C 1
ATOM 769 O O . PRO A 1 96 ? 9.884 0.949 -1.017 1.00 74.25 96 PRO A O 1
ATOM 772 N N . ASP A 1 97 ? 9.416 2.686 0.334 1.00 73.06 97 ASP A N 1
ATOM 773 C CA . ASP A 1 97 ? 10.790 3.182 0.433 1.00 73.06 97 ASP A CA 1
ATOM 774 C C . ASP A 1 97 ? 11.749 2.148 1.027 1.00 73.06 97 ASP A C 1
ATOM 776 O O . ASP A 1 97 ? 12.871 2.020 0.552 1.00 73.06 97 ASP A O 1
ATOM 780 N N . LEU A 1 98 ? 11.317 1.354 2.012 1.00 77.00 98 LEU A N 1
ATOM 781 C CA . LEU A 1 98 ? 12.160 0.300 2.590 1.00 77.00 98 LEU A CA 1
ATOM 782 C C . LEU A 1 98 ? 12.392 -0.844 1.598 1.00 77.00 98 LEU A C 1
ATOM 784 O O . LEU A 1 98 ? 13.481 -1.415 1.544 1.00 77.00 98 LEU A O 1
ATOM 788 N N . VAL A 1 99 ? 11.378 -1.169 0.791 1.00 76.38 99 VAL A N 1
ATOM 789 C CA . VAL A 1 99 ? 11.517 -2.158 -0.286 1.00 76.38 99 VAL A CA 1
ATOM 790 C C . VAL A 1 99 ? 12.446 -1.624 -1.371 1.00 76.38 99 VAL A C 1
ATOM 792 O O . VAL A 1 99 ? 13.354 -2.335 -1.789 1.00 76.38 99 VAL A O 1
ATOM 795 N N . ALA A 1 100 ? 12.258 -0.374 -1.793 1.00 74.00 100 ALA A N 1
ATOM 796 C CA . ALA A 1 100 ? 13.107 0.277 -2.781 1.00 74.00 100 ALA A CA 1
ATOM 797 C C . ALA A 1 100 ? 14.562 0.340 -2.303 1.00 74.00 100 ALA A C 1
ATOM 799 O O . ALA A 1 100 ? 15.456 -0.069 -3.036 1.00 74.00 100 ALA A O 1
ATOM 800 N N . GLN A 1 101 ? 14.802 0.750 -1.054 1.00 73.81 101 GLN A N 1
ATOM 801 C CA . GLN A 1 101 ? 16.135 0.793 -0.450 1.00 73.81 101 GLN A CA 1
ATOM 802 C C . GLN A 1 101 ? 16.814 -0.576 -0.459 1.00 73.81 101 GLN A C 1
ATOM 804 O O . GLN A 1 101 ? 17.981 -0.656 -0.821 1.00 73.81 101 GLN A O 1
ATOM 809 N N . ARG A 1 102 ? 16.102 -1.672 -0.162 1.00 76.62 102 ARG A N 1
ATOM 810 C CA . ARG A 1 102 ? 16.686 -3.027 -0.223 1.00 76.62 102 ARG A CA 1
ATOM 811 C C . ARG A 1 102 ? 17.367 -3.319 -1.565 1.00 76.62 102 ARG A C 1
ATOM 813 O O . ARG A 1 102 ? 18.376 -4.014 -1.584 1.00 76.62 102 ARG A O 1
ATOM 820 N N . PHE A 1 103 ? 16.826 -2.794 -2.663 1.00 73.94 103 PHE A N 1
ATOM 821 C CA . PHE A 1 103 ? 17.317 -3.060 -4.017 1.00 73.94 103 PHE A CA 1
ATOM 822 C C . PHE A 1 103 ? 18.119 -1.905 -4.627 1.00 73.94 103 PHE A C 1
ATOM 824 O O . PHE A 1 103 ? 18.928 -2.137 -5.517 1.00 73.94 103 PHE A O 1
ATOM 831 N N . ALA A 1 104 ? 17.962 -0.685 -4.114 1.00 66.69 104 ALA A N 1
ATOM 832 C CA . ALA A 1 104 ? 18.757 0.481 -4.494 1.00 66.69 104 ALA A CA 1
ATOM 833 C C . ALA A 1 104 ? 20.171 0.483 -3.874 1.00 66.69 104 ALA A C 1
ATOM 835 O O . ALA A 1 104 ? 21.057 1.196 -4.340 1.00 66.69 104 ALA A O 1
ATOM 836 N N . VAL A 1 105 ? 20.395 -0.300 -2.811 1.00 55.72 105 VAL A N 1
ATOM 837 C CA . VAL A 1 105 ? 21.616 -0.250 -1.979 1.00 55.72 105 VAL A CA 1
ATOM 838 C C . VAL A 1 105 ? 22.804 -1.033 -2.557 1.00 55.72 105 VAL A C 1
ATOM 840 O O . VAL A 1 105 ? 23.898 -0.965 -2.004 1.00 55.72 105 VAL A O 1
ATOM 843 N N . HIS A 1 106 ? 22.663 -1.715 -3.697 1.00 49.91 106 HIS A N 1
ATOM 844 C CA . HIS A 1 106 ? 23.812 -2.406 -4.294 1.00 49.91 106 HIS A CA 1
ATOM 845 C C . HIS A 1 106 ? 24.833 -1.491 -4.994 1.00 49.91 106 HIS A C 1
ATOM 847 O O . HIS A 1 106 ? 25.924 -1.979 -5.268 1.00 49.91 106 HIS A O 1
ATOM 853 N N . ASP A 1 107 ? 24.546 -0.195 -5.200 1.00 44.28 107 ASP A N 1
ATOM 854 C CA . ASP A 1 107 ? 25.514 0.733 -5.827 1.00 44.28 107 ASP A CA 1
ATOM 855 C C . ASP A 1 107 ? 25.640 2.117 -5.152 1.00 44.28 107 ASP A C 1
ATOM 857 O O . ASP A 1 107 ? 26.664 2.788 -5.264 1.00 44.28 107 ASP A O 1
ATOM 861 N N . PHE A 1 108 ? 24.648 2.558 -4.370 1.00 46.31 108 PHE A N 1
ATOM 862 C CA . PHE A 1 108 ? 24.668 3.891 -3.752 1.00 46.31 108 PHE A CA 1
ATOM 863 C C . PHE A 1 108 ? 25.138 3.836 -2.296 1.00 46.31 108 PHE A C 1
ATOM 865 O O . PHE A 1 108 ? 24.385 4.066 -1.347 1.00 46.31 108 PHE A O 1
ATOM 872 N N . GLY A 1 109 ? 26.425 3.532 -2.121 1.00 39.47 109 GLY A N 1
ATOM 873 C CA . GLY A 1 109 ? 27.127 3.797 -0.871 1.00 39.47 109 GLY A CA 1
ATOM 874 C C . GLY A 1 109 ? 27.002 5.277 -0.494 1.00 39.47 109 GLY A C 1
ATOM 875 O O . GLY A 1 109 ? 27.238 6.151 -1.316 1.00 39.47 109 GLY A O 1
ATOM 876 N N . ALA A 1 110 ? 26.591 5.533 0.748 1.00 42.28 110 ALA A N 1
ATOM 877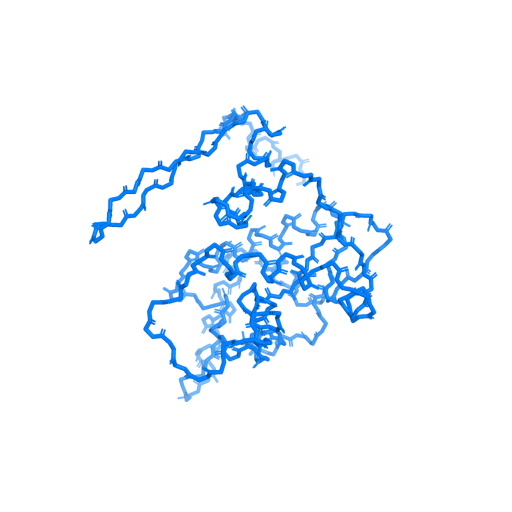 C CA . ALA A 1 110 ? 26.746 6.779 1.501 1.00 42.28 110 ALA A CA 1
ATOM 878 C C . ALA A 1 110 ? 26.803 8.103 0.695 1.00 42.28 110 ALA A C 1
ATOM 880 O O . ALA A 1 110 ? 27.851 8.491 0.198 1.00 42.28 110 ALA A O 1
ATOM 881 N N . ARG A 1 111 ? 25.712 8.887 0.754 1.00 49.50 111 ARG A N 1
ATOM 882 C CA . ARG A 1 111 ? 25.623 10.304 0.323 1.00 49.50 111 ARG A CA 1
ATOM 883 C C . ARG A 1 111 ? 25.935 10.541 -1.164 1.00 49.50 111 ARG A C 1
ATOM 885 O O . ARG A 1 111 ? 27.081 10.788 -1.519 1.00 49.50 111 ARG A O 1
ATOM 892 N N . LEU A 1 112 ? 24.909 10.662 -2.010 1.00 47.38 112 LEU A N 1
ATOM 893 C CA . LEU A 1 112 ? 25.088 11.238 -3.347 1.00 47.38 112 LEU A CA 1
ATOM 894 C C . LEU A 1 112 ? 24.206 12.463 -3.592 1.00 47.38 112 LEU A C 1
ATOM 896 O O . LEU A 1 112 ? 22.979 12.411 -3.580 1.00 47.38 112 LEU A O 1
ATOM 900 N N . LYS A 1 113 ? 24.899 13.577 -3.846 1.00 49.56 113 LYS A N 1
ATOM 901 C CA . LYS A 1 113 ? 24.421 14.681 -4.675 1.00 49.56 113 LYS A CA 1
ATOM 902 C C . LYS A 1 113 ? 24.168 14.110 -6.082 1.00 49.56 113 LYS A C 1
ATOM 904 O O . LYS A 1 113 ? 25.014 13.376 -6.578 1.00 49.56 113 LYS A O 1
ATOM 909 N N . SER A 1 114 ? 23.002 14.428 -6.650 1.00 53.25 114 SER A N 1
ATOM 910 C CA . SER A 1 114 ? 22.499 14.014 -7.975 1.00 53.25 114 SER A CA 1
ATOM 911 C C . SER A 1 114 ? 22.546 12.505 -8.257 1.00 53.25 114 SER A C 1
ATOM 913 O O . SER A 1 114 ? 23.422 12.017 -8.966 1.00 53.25 114 SER A O 1
ATOM 915 N N . VAL A 1 115 ? 21.575 11.767 -7.714 1.00 62.59 115 VAL A N 1
ATOM 916 C CA . VAL A 1 115 ? 21.260 10.405 -8.170 1.00 62.59 115 VAL A CA 1
ATOM 917 C C . VAL A 1 115 ? 20.529 10.509 -9.508 1.00 62.59 115 VAL A C 1
ATOM 919 O O . VAL A 1 115 ? 19.535 11.228 -9.601 1.00 62.59 115 VAL A O 1
ATOM 922 N N . ASP A 1 116 ? 21.004 9.792 -10.526 1.00 77.00 116 ASP A N 1
ATOM 923 C CA . ASP A 1 116 ? 20.223 9.560 -11.739 1.00 77.00 116 ASP A CA 1
ATOM 924 C C . ASP A 1 116 ? 18.996 8.704 -11.381 1.00 77.00 116 ASP A C 1
ATOM 926 O O . ASP A 1 116 ? 19.104 7.510 -11.080 1.00 77.00 116 ASP A O 1
ATOM 930 N N . ILE A 1 117 ? 17.829 9.351 -11.366 1.00 75.19 117 ILE A N 1
ATOM 931 C CA . ILE A 1 117 ? 16.540 8.752 -11.002 1.00 75.19 117 ILE A CA 1
ATOM 932 C C . ILE A 1 117 ? 16.206 7.584 -11.938 1.00 75.19 117 ILE A C 1
ATOM 934 O O . ILE A 1 117 ? 15.641 6.583 -11.495 1.00 75.19 117 ILE A O 1
ATOM 938 N N . GLU A 1 118 ? 16.597 7.673 -13.211 1.00 81.06 118 GLU A N 1
ATOM 939 C CA . GLU A 1 118 ? 16.332 6.631 -14.196 1.00 81.06 118 GLU A CA 1
ATOM 940 C C . GLU A 1 118 ? 17.098 5.346 -13.850 1.00 81.06 118 GLU A C 1
ATOM 942 O O . GLU A 1 118 ? 16.525 4.252 -13.809 1.00 81.06 118 GLU A O 1
ATOM 947 N N . SER A 1 119 ? 18.390 5.479 -13.538 1.00 81.19 119 SER A N 1
ATOM 948 C CA . SER A 1 119 ? 19.238 4.361 -13.115 1.00 81.19 119 SER A CA 1
ATOM 949 C C . SER A 1 119 ? 18.754 3.742 -11.796 1.00 81.19 119 SER A C 1
ATOM 951 O O . SER A 1 119 ? 18.667 2.518 -11.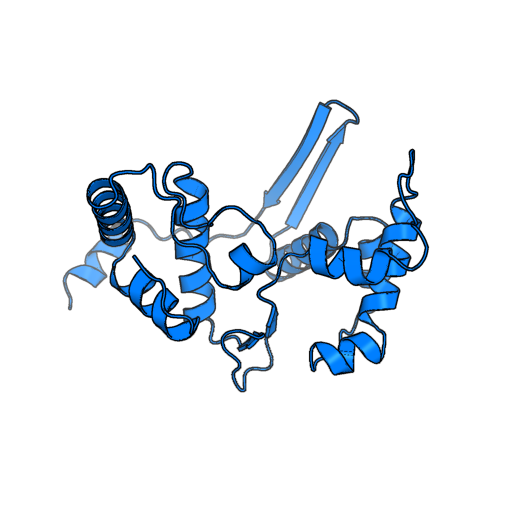671 1.00 81.19 119 SER A O 1
ATOM 953 N N . LEU A 1 120 ? 18.314 4.576 -10.845 1.00 79.38 120 LEU A N 1
ATOM 954 C CA . LEU A 1 120 ? 17.698 4.114 -9.599 1.00 79.38 120 LEU A CA 1
ATOM 955 C C . LEU A 1 120 ? 16.441 3.266 -9.858 1.00 79.38 120 LEU A C 1
ATOM 957 O O . LEU A 1 120 ? 16.299 2.176 -9.297 1.00 79.38 120 LEU A O 1
ATOM 961 N N . HIS A 1 121 ? 15.534 3.730 -10.722 1.00 82.62 121 HIS A N 1
ATOM 962 C CA . HIS A 1 121 ? 14.333 2.973 -11.081 1.00 82.62 121 HIS A CA 1
ATOM 963 C C . HIS A 1 121 ? 14.677 1.635 -11.750 1.00 82.62 121 HIS A C 1
ATOM 965 O O . HIS A 1 121 ? 14.054 0.614 -11.435 1.00 82.62 121 HIS A O 1
ATOM 971 N N . LYS A 1 122 ? 15.688 1.608 -12.630 1.00 84.88 122 LYS A N 1
ATOM 972 C CA . LYS A 1 122 ? 16.160 0.376 -13.285 1.00 84.88 122 LYS A CA 1
ATOM 973 C C . LYS A 1 122 ? 16.658 -0.656 -12.273 1.00 84.88 122 LYS A C 1
ATOM 975 O O . LYS A 1 122 ? 16.251 -1.818 -12.362 1.00 84.88 122 LYS A O 1
ATOM 980 N N . GLU A 1 123 ? 17.466 -0.255 -11.291 1.00 84.69 123 GLU A N 1
ATOM 981 C CA . GLU A 1 123 ? 17.971 -1.182 -10.267 1.00 84.69 123 GLU A CA 1
ATOM 982 C C . GLU A 1 123 ? 16.863 -1.684 -9.334 1.00 84.69 123 GLU A C 1
ATOM 984 O O . GLU A 1 123 ? 16.812 -2.881 -9.040 1.00 84.69 123 GLU A O 1
ATOM 989 N N . ILE A 1 124 ? 15.898 -0.836 -8.956 1.00 84.25 124 ILE A N 1
ATOM 990 C CA . ILE A 1 124 ? 14.718 -1.287 -8.200 1.00 84.25 124 ILE A CA 1
ATOM 991 C C . ILE A 1 124 ? 13.953 -2.353 -8.997 1.00 84.25 124 ILE A C 1
ATOM 993 O O . ILE A 1 124 ? 13.680 -3.435 -8.475 1.00 84.25 124 ILE A O 1
ATOM 997 N N . ILE A 1 125 ? 13.639 -2.097 -10.274 1.00 86.12 125 ILE A N 1
ATOM 998 C CA . ILE A 1 125 ? 12.897 -3.043 -11.128 1.00 86.12 125 ILE A CA 1
ATOM 999 C C . ILE A 1 125 ? 13.660 -4.361 -11.299 1.00 86.12 125 ILE A C 1
ATOM 1001 O O . ILE A 1 125 ? 13.057 -5.437 -11.285 1.00 86.12 125 ILE A O 1
ATOM 1005 N N . LYS A 1 126 ? 14.984 -4.296 -11.453 1.00 87.44 126 LYS A N 1
ATOM 1006 C CA . LYS A 1 126 ? 15.851 -5.475 -11.522 1.00 87.44 126 LYS A CA 1
ATOM 1007 C C . LYS A 1 126 ? 15.795 -6.269 -10.218 1.00 87.44 126 LYS A C 1
ATOM 1009 O O . LYS A 1 126 ? 15.557 -7.475 -10.269 1.00 87.44 126 LYS A O 1
ATOM 1014 N N . GLY A 1 127 ? 15.909 -5.595 -9.073 1.00 86.62 127 GLY A N 1
ATOM 1015 C CA . GLY A 1 127 ? 15.798 -6.176 -7.735 1.00 86.62 127 GLY A CA 1
ATOM 1016 C C . GLY A 1 127 ? 14.477 -6.907 -7.490 1.00 86.62 127 GLY A C 1
ATOM 1017 O O . GLY A 1 127 ? 14.480 -8.050 -7.035 1.00 86.62 127 GLY A O 1
ATOM 1018 N N . LEU A 1 128 ? 13.351 -6.313 -7.899 1.00 85.00 128 LEU A N 1
ATOM 1019 C CA . LEU A 1 128 ? 12.007 -6.908 -7.799 1.00 85.00 128 LEU A CA 1
ATOM 1020 C C . LEU A 1 128 ? 11.831 -8.207 -8.607 1.00 85.00 128 LEU A C 1
ATOM 1022 O O . LEU A 1 128 ? 10.884 -8.958 -8.378 1.00 85.00 128 LEU A O 1
ATOM 1026 N N . LYS A 1 129 ? 12.724 -8.472 -9.566 1.00 87.12 129 LYS A N 1
ATOM 1027 C CA . LYS A 1 129 ? 12.706 -9.667 -10.423 1.00 87.12 129 LYS A CA 1
ATOM 1028 C C . LYS A 1 129 ? 13.750 -10.713 -10.022 1.00 87.12 129 LYS A C 1
ATOM 1030 O O . LYS A 1 129 ? 13.879 -11.725 -10.713 1.00 87.12 129 LYS A O 1
ATOM 1035 N N . THR A 1 130 ? 14.505 -10.471 -8.953 1.00 87.56 130 THR A N 1
ATOM 1036 C CA . THR A 1 130 ? 15.540 -11.398 -8.486 1.00 87.56 130 THR A CA 1
ATOM 1037 C C . THR A 1 130 ? 14.940 -12.659 -7.849 1.00 87.56 130 THR A C 1
ATOM 1039 O O . THR A 1 130 ? 13.874 -12.595 -7.227 1.00 87.56 130 THR A O 1
ATOM 1042 N N . PRO A 1 131 ? 15.620 -13.817 -7.942 1.00 88.25 131 PRO A N 1
ATOM 1043 C CA . PRO A 1 131 ? 15.260 -14.997 -7.157 1.00 88.25 131 PRO A CA 1
ATOM 1044 C C . PRO A 1 131 ? 15.255 -14.727 -5.644 1.00 88.25 131 PRO A C 1
ATOM 1046 O O . PRO A 1 131 ? 14.478 -15.340 -4.918 1.00 88.25 131 PRO A O 1
ATOM 1049 N N . GLU A 1 132 ? 16.100 -13.813 -5.158 1.00 86.50 132 GLU A N 1
ATOM 1050 C CA . GLU A 1 132 ? 16.145 -13.348 -3.764 1.00 86.50 132 GLU A CA 1
ATOM 1051 C C . GLU A 1 132 ? 14.789 -12.777 -3.337 1.00 86.50 132 GLU A C 1
ATOM 1053 O O . GLU A 1 132 ? 14.223 -13.225 -2.340 1.00 86.50 132 GLU A O 1
ATOM 1058 N N . PHE A 1 133 ? 14.229 -11.861 -4.135 1.00 85.25 133 PHE A N 1
ATOM 1059 C CA . PHE A 1 133 ? 12.899 -11.302 -3.898 1.00 85.25 133 PHE A CA 1
ATOM 1060 C C . PHE A 1 133 ? 11.835 -12.402 -3.820 1.00 85.25 133 PHE A C 1
ATOM 1062 O O . PHE A 1 133 ? 11.054 -12.445 -2.869 1.00 85.25 133 PHE A O 1
ATOM 1069 N N . GLU A 1 134 ? 11.821 -13.326 -4.783 1.00 85.50 134 GLU A N 1
ATOM 1070 C CA . GLU A 1 134 ? 10.835 -14.410 -4.815 1.00 85.50 134 GLU A CA 1
ATOM 1071 C C . GLU A 1 134 ? 10.945 -15.323 -3.582 1.00 85.50 134 GLU A C 1
ATOM 1073 O O . GLU A 1 134 ? 9.930 -15.706 -2.994 1.00 85.50 134 GLU A O 1
ATOM 1078 N N . ARG A 1 135 ? 12.168 -15.625 -3.127 1.00 84.94 135 ARG A N 1
ATOM 1079 C CA . ARG A 1 135 ? 12.394 -16.412 -1.907 1.00 84.94 135 ARG A CA 1
ATOM 1080 C C . ARG A 1 135 ? 11.940 -15.683 -0.649 1.00 84.94 135 ARG A C 1
ATOM 1082 O O . ARG A 1 135 ? 11.363 -16.337 0.221 1.00 84.94 135 ARG A O 1
ATOM 1089 N N . ASP A 1 136 ? 12.195 -14.386 -0.540 1.00 79.81 136 ASP A N 1
ATOM 1090 C CA . ASP A 1 136 ? 11.908 -13.613 0.671 1.00 79.81 136 ASP A CA 1
ATOM 1091 C C . ASP A 1 136 ? 10.419 -13.274 0.787 1.00 79.81 136 ASP A C 1
ATOM 1093 O O . ASP A 1 136 ? 9.819 -13.432 1.851 1.00 79.81 136 ASP A O 1
ATOM 1097 N N . PHE A 1 137 ? 9.799 -12.870 -0.325 1.00 76.56 137 PHE A N 1
ATOM 1098 C CA . PHE A 1 137 ? 8.410 -12.413 -0.365 1.00 76.56 137 PHE A CA 1
ATOM 1099 C C . PHE A 1 137 ? 7.411 -13.502 -0.769 1.00 76.56 137 PHE A C 1
ATOM 1101 O O . PHE A 1 137 ? 6.207 -13.313 -0.603 1.00 76.56 137 PHE A O 1
ATOM 1108 N N . LYS A 1 138 ? 7.887 -14.665 -1.235 1.00 77.69 138 LYS A N 1
ATOM 1109 C CA . LYS A 1 138 ? 7.068 -15.829 -1.629 1.00 77.69 138 LYS A CA 1
ATOM 1110 C C . LYS A 1 138 ? 6.108 -15.555 -2.792 1.00 77.69 138 LYS A C 1
ATOM 1112 O O . LYS A 1 138 ? 5.113 -16.261 -2.950 1.00 77.69 138 LYS A O 1
ATOM 1117 N N . PHE A 1 139 ? 6.401 -14.548 -3.610 1.00 79.88 139 PHE A N 1
ATOM 1118 C CA . PHE A 1 139 ? 5.699 -14.287 -4.862 1.00 79.88 139 PHE A CA 1
ATOM 1119 C C . PHE A 1 139 ? 6.645 -13.695 -5.905 1.00 79.88 139 PHE A C 1
ATOM 1121 O O . PHE A 1 139 ? 7.683 -13.123 -5.577 1.00 79.88 139 PHE A O 1
ATOM 1128 N N . LYS A 1 140 ? 6.250 -13.815 -7.172 1.00 84.31 140 LYS A N 1
ATOM 1129 C CA . LYS A 1 140 ? 6.994 -13.307 -8.321 1.00 84.31 140 LYS A CA 1
ATOM 1130 C C . LYS A 1 140 ? 6.261 -12.139 -8.961 1.00 84.31 140 LYS A C 1
ATOM 1132 O O . LYS A 1 140 ? 5.044 -12.187 -9.136 1.00 84.31 140 LYS A O 1
ATOM 1137 N N . ILE A 1 141 ? 7.010 -11.107 -9.338 1.00 82.38 141 ILE A N 1
ATOM 1138 C CA . ILE A 1 141 ? 6.482 -9.956 -10.068 1.00 82.38 141 ILE A CA 1
ATOM 1139 C C . ILE A 1 141 ? 6.727 -10.160 -11.562 1.00 82.38 141 ILE A C 1
ATOM 1141 O O . ILE A 1 141 ? 7.850 -10.412 -12.003 1.00 82.38 141 ILE A O 1
ATOM 1145 N N . PHE A 1 142 ? 5.664 -10.005 -12.347 1.00 83.44 142 PHE A N 1
ATOM 1146 C CA . PHE A 1 142 ? 5.733 -9.954 -13.800 1.00 83.44 142 PHE A CA 1
ATOM 1147 C C . PHE A 1 142 ? 5.447 -8.525 -14.252 1.00 83.44 142 PHE A C 1
ATOM 1149 O O . PHE A 1 142 ? 4.390 -7.975 -13.959 1.00 83.44 142 PHE A O 1
ATOM 1156 N N . LEU A 1 143 ? 6.406 -7.937 -14.961 1.00 83.38 143 LEU A N 1
ATOM 1157 C CA . LEU A 1 143 ? 6.255 -6.660 -15.648 1.00 83.38 143 LEU A CA 1
ATOM 1158 C C . LEU A 1 143 ? 6.468 -6.932 -17.136 1.00 83.38 143 LEU A C 1
ATOM 1160 O O . LEU A 1 143 ? 7.478 -7.547 -17.499 1.00 83.38 143 LEU A O 1
ATOM 1164 N N . ASP A 1 144 ? 5.534 -6.506 -17.979 1.00 86.88 144 ASP A N 1
ATOM 1165 C CA . ASP A 1 144 ? 5.750 -6.457 -19.426 1.00 86.88 144 ASP A CA 1
ATOM 1166 C C . ASP A 1 144 ? 6.699 -5.299 -19.793 1.00 86.88 144 ASP A C 1
ATOM 1168 O O . ASP A 1 144 ? 7.031 -4.458 -18.953 1.00 86.88 144 ASP A O 1
ATOM 1172 N N . ASP A 1 145 ? 7.201 -5.282 -21.027 1.00 88.31 145 ASP A N 1
ATOM 1173 C CA . ASP A 1 145 ? 8.208 -4.298 -21.442 1.00 88.31 145 ASP A CA 1
ATOM 1174 C C . ASP A 1 145 ? 7.656 -2.869 -21.496 1.00 88.31 145 ASP A C 1
ATOM 1176 O O . ASP A 1 145 ? 8.373 -1.923 -21.170 1.00 88.31 145 ASP A O 1
ATOM 1180 N N . THR A 1 146 ? 6.365 -2.707 -21.803 1.00 86.38 146 THR A N 1
ATOM 1181 C CA . THR A 1 146 ? 5.693 -1.403 -21.787 1.00 86.38 146 THR A CA 1
ATOM 1182 C C . THR A 1 146 ? 5.614 -0.838 -20.371 1.00 86.38 146 THR A C 1
ATOM 1184 O O . THR A 1 146 ? 5.911 0.335 -20.155 1.00 86.38 146 THR A O 1
ATOM 1187 N N . LEU A 1 147 ? 5.236 -1.658 -19.389 1.00 81.62 147 LEU A N 1
ATOM 1188 C CA . LEU A 1 147 ? 5.136 -1.241 -17.998 1.00 81.62 147 LEU A CA 1
ATOM 1189 C C . LEU A 1 147 ? 6.520 -1.001 -17.394 1.00 81.62 147 LEU A C 1
ATOM 1191 O O . LEU A 1 147 ? 6.678 -0.029 -16.666 1.00 81.62 147 LEU A O 1
ATOM 1195 N N . LYS A 1 148 ? 7.533 -1.813 -17.728 1.00 85.25 148 LYS A N 1
ATOM 1196 C CA . LYS A 1 148 ? 8.923 -1.552 -17.310 1.00 85.25 148 LYS A CA 1
ATOM 1197 C C . LYS A 1 148 ? 9.402 -0.187 -17.781 1.00 85.25 148 LYS A C 1
ATOM 1199 O O . LYS A 1 148 ? 9.909 0.563 -16.957 1.00 85.25 148 LYS A O 1
ATOM 1204 N N . LEU A 1 149 ? 9.228 0.120 -19.070 1.00 86.19 149 LEU A N 1
ATOM 1205 C CA . LEU A 1 149 ? 9.650 1.398 -19.642 1.00 86.19 149 LEU A CA 1
ATOM 1206 C C . LEU A 1 149 ? 8.971 2.558 -18.911 1.00 86.19 149 LEU A C 1
ATOM 1208 O O . LEU A 1 149 ? 9.646 3.436 -18.384 1.00 86.19 149 LEU A O 1
ATOM 1212 N N . LYS A 1 150 ? 7.646 2.478 -18.747 1.00 83.62 150 LYS A N 1
ATOM 1213 C CA . LYS A 1 150 ? 6.895 3.497 -18.009 1.00 83.62 150 LYS A CA 1
ATOM 1214 C C . LYS A 1 150 ? 7.345 3.643 -16.568 1.00 83.62 150 LYS A C 1
ATOM 1216 O O . LYS A 1 150 ? 7.435 4.760 -16.111 1.00 83.62 150 LYS A O 1
ATOM 1221 N N . CYS A 1 151 ? 7.643 2.560 -15.853 1.00 81.25 151 CYS A N 1
ATOM 1222 C CA . CYS A 1 151 ? 8.090 2.646 -14.458 1.00 81.25 151 CYS A CA 1
ATOM 1223 C C . CYS A 1 151 ? 9.475 3.291 -14.304 1.00 81.25 151 CYS A C 1
ATOM 1225 O O . CYS A 1 151 ? 9.804 3.767 -13.218 1.00 81.25 151 CYS A O 1
ATOM 1227 N N . VAL A 1 152 ? 10.286 3.259 -15.365 1.00 82.81 152 VAL A N 1
ATOM 1228 C CA . VAL A 1 152 ? 11.577 3.943 -15.437 1.00 82.81 152 VAL A CA 1
ATOM 1229 C C . VAL A 1 152 ? 11.375 5.439 -15.713 1.00 82.81 152 VAL A C 1
ATOM 1231 O O . VAL A 1 152 ? 11.972 6.251 -15.010 1.00 82.81 152 VAL A O 1
ATOM 1234 N N . GLU A 1 153 ? 10.494 5.792 -16.657 1.00 79.94 153 GLU A N 1
ATOM 1235 C CA . GLU A 1 153 ? 10.205 7.172 -17.097 1.00 79.94 153 GLU A CA 1
ATOM 1236 C C . GLU A 1 153 ? 9.300 7.961 -16.125 1.00 79.94 153 GLU A C 1
ATOM 1238 O O . GLU A 1 153 ? 9.614 9.070 -15.699 1.00 79.94 153 GLU A O 1
ATOM 1243 N N . GLU A 1 154 ? 8.160 7.377 -15.765 1.00 71.50 154 GLU A N 1
ATOM 1244 C CA . GLU A 1 154 ? 7.146 7.877 -14.843 1.00 71.50 154 GLU A CA 1
ATOM 1245 C C . GLU A 1 154 ? 7.251 7.004 -13.587 1.00 71.50 154 GLU A C 1
ATOM 1247 O O . GLU A 1 154 ? 6.829 5.850 -13.617 1.00 71.50 154 GLU A O 1
ATOM 1252 N N . SER A 1 155 ? 7.857 7.506 -12.505 1.00 69.38 155 SER A N 1
ATOM 1253 C CA . SER A 1 155 ? 8.110 6.748 -11.262 1.00 69.38 155 SER A CA 1
ATOM 1254 C C . SER A 1 155 ? 7.091 5.628 -10.980 1.00 69.38 155 SER A C 1
ATOM 1256 O O . SER A 1 155 ? 5.881 5.835 -11.078 1.00 69.38 155 SER A O 1
ATOM 1258 N N . LEU A 1 156 ? 7.572 4.430 -10.615 1.00 70.75 156 LEU A N 1
ATOM 1259 C CA . LEU A 1 156 ? 6.801 3.173 -10.503 1.00 70.75 156 LEU A CA 1
ATOM 1260 C C . LEU A 1 156 ? 5.357 3.331 -9.978 1.00 70.75 156 LEU A C 1
ATOM 1262 O O . LEU A 1 156 ? 4.419 2.745 -10.522 1.00 70.75 156 LEU A O 1
ATOM 1266 N N . GLY A 1 157 ? 5.166 4.138 -8.930 1.00 75.81 157 GLY A N 1
ATOM 1267 C CA . GLY A 1 157 ? 3.853 4.401 -8.341 1.00 75.81 157 GLY A CA 1
ATOM 1268 C C . GLY A 1 157 ? 2.866 5.100 -9.283 1.00 75.81 157 GLY A C 1
ATOM 1269 O O . GLY A 1 157 ? 1.696 4.714 -9.319 1.00 75.81 157 GLY A O 1
ATOM 1270 N N . LEU A 1 158 ? 3.309 6.089 -10.065 1.00 80.75 158 LEU A N 1
ATOM 1271 C CA . LEU A 1 158 ? 2.460 6.816 -11.010 1.00 80.75 158 LEU A CA 1
ATOM 1272 C C . LEU A 1 158 ? 2.065 5.929 -12.191 1.00 80.75 158 LEU A C 1
ATOM 1274 O O . LEU A 1 158 ? 0.875 5.840 -12.496 1.00 80.75 158 LEU A O 1
ATOM 1278 N N . ALA A 1 159 ? 3.025 5.222 -12.795 1.00 79.19 159 ALA A N 1
ATOM 1279 C CA . ALA A 1 159 ? 2.764 4.325 -13.920 1.00 79.19 159 ALA A CA 1
ATOM 1280 C C . ALA A 1 159 ? 1.709 3.259 -13.565 1.00 79.19 159 ALA A C 1
ATOM 1282 O O . ALA A 1 159 ? 0.751 3.034 -14.314 1.00 79.19 159 ALA A O 1
ATOM 1283 N N . ILE A 1 160 ? 1.836 2.649 -12.381 1.00 78.00 160 ILE A N 1
ATOM 1284 C CA . ILE A 1 160 ? 0.872 1.669 -11.866 1.00 78.00 160 ILE A CA 1
ATOM 1285 C C . ILE A 1 160 ? -0.483 2.330 -11.576 1.00 78.00 160 ILE A C 1
ATOM 1287 O O . ILE A 1 160 ? -1.522 1.825 -12.008 1.00 78.00 160 ILE A O 1
ATOM 1291 N N . SER A 1 161 ? -0.493 3.467 -10.875 1.00 83.19 161 SER A N 1
ATOM 1292 C CA . SER A 1 161 ? -1.733 4.162 -10.497 1.00 83.19 161 SER A CA 1
ATOM 1293 C C . SER A 1 161 ? -2.530 4.608 -11.721 1.00 83.19 161 SER A C 1
ATOM 1295 O O . SER A 1 161 ? -3.747 4.417 -11.778 1.00 83.19 161 SER A O 1
ATOM 1297 N N . ARG A 1 162 ? -1.842 5.138 -12.737 1.00 85.38 162 ARG A N 1
ATOM 1298 C CA . ARG A 1 162 ? -2.443 5.536 -14.008 1.00 85.38 162 ARG A CA 1
ATOM 1299 C C . ARG A 1 162 ? -3.015 4.335 -14.747 1.00 85.38 162 ARG A C 1
ATOM 1301 O O . ARG A 1 162 ? -4.149 4.397 -15.212 1.00 85.38 162 ARG A O 1
ATOM 1308 N N . ARG A 1 163 ? -2.295 3.205 -14.792 1.00 80.44 163 ARG A N 1
ATOM 1309 C CA . ARG A 1 163 ? -2.804 1.966 -15.401 1.00 80.44 163 ARG A CA 1
ATOM 1310 C C . ARG A 1 163 ? -4.092 1.488 -14.734 1.00 80.44 163 ARG A C 1
ATOM 1312 O O . ARG A 1 163 ? -5.031 1.135 -15.445 1.00 80.44 163 ARG A O 1
ATOM 1319 N N . PHE A 1 164 ? -4.162 1.512 -13.403 1.00 79.75 164 PHE A N 1
ATOM 1320 C CA . PHE A 1 164 ? -5.392 1.173 -12.686 1.00 79.75 164 PHE A CA 1
ATOM 1321 C C . PHE A 1 164 ? -6.522 2.160 -12.970 1.00 79.75 164 PHE A C 1
ATOM 1323 O O . PHE A 1 164 ? -7.646 1.722 -13.200 1.00 79.75 164 PHE A O 1
ATOM 1330 N N . CYS A 1 165 ? -6.247 3.466 -13.009 1.00 83.06 165 CYS A N 1
ATOM 1331 C CA . CYS A 1 165 ? -7.277 4.452 -13.338 1.00 83.06 165 CYS A CA 1
ATOM 1332 C C . CYS A 1 165 ? -7.834 4.251 -14.746 1.00 83.06 165 CYS A C 1
ATOM 1334 O O . CYS A 1 165 ? -9.052 4.201 -14.900 1.00 83.06 165 CYS A O 1
ATOM 1336 N N . LEU A 1 166 ? -6.967 3.993 -15.728 1.00 86.38 166 LEU A N 1
ATOM 1337 C CA . LEU A 1 166 ? -7.371 3.631 -17.089 1.00 86.38 166 LEU A CA 1
ATOM 1338 C C . LEU A 1 166 ? -8.257 2.378 -17.109 1.00 86.38 166 LEU A C 1
ATOM 1340 O O . LEU A 1 166 ? -9.286 2.354 -17.779 1.00 86.38 166 LEU A O 1
ATOM 1344 N N . MET A 1 167 ? -7.909 1.342 -16.340 1.00 80.50 167 MET A N 1
ATOM 1345 C CA . MET A 1 167 ? -8.734 0.130 -16.222 1.00 80.50 167 MET A CA 1
ATOM 1346 C C . MET A 1 167 ? -10.087 0.381 -15.540 1.00 80.50 167 MET A C 1
ATOM 1348 O O . MET A 1 167 ? -11.043 -0.343 -15.808 1.00 80.50 167 MET A O 1
ATOM 1352 N N . MET A 1 168 ? -10.179 1.392 -14.674 1.00 81.44 168 MET A N 1
ATOM 1353 C CA . MET A 1 168 ? -11.428 1.829 -14.041 1.00 81.44 168 MET A CA 1
ATOM 1354 C C . MET A 1 168 ? -12.251 2.787 -14.924 1.00 81.44 168 MET A C 1
ATOM 1356 O O . MET A 1 168 ? -13.309 3.245 -14.497 1.00 81.44 168 MET A O 1
ATOM 1360 N N . GLY A 1 169 ? -11.807 3.070 -16.155 1.00 86.00 169 GLY A N 1
ATOM 1361 C CA . GLY A 1 169 ? -12.476 3.982 -17.089 1.00 86.00 169 GLY A CA 1
ATOM 1362 C C . GLY A 1 169 ? -12.196 5.465 -16.831 1.00 86.00 169 GLY A C 1
ATOM 1363 O O . GLY A 1 169 ? -12.916 6.313 -17.351 1.00 86.00 169 GLY A O 1
ATOM 1364 N N . GLY A 1 170 ? -11.192 5.766 -16.009 1.00 92.19 170 GLY A N 1
ATOM 1365 C CA . GLY A 1 170 ? -10.692 7.108 -15.726 1.00 92.19 170 GLY A CA 1
ATOM 1366 C C . GLY A 1 170 ? -9.290 7.349 -16.297 1.00 92.19 170 GLY A C 1
ATOM 1367 O O . GLY A 1 170 ? -8.808 6.570 -17.114 1.00 92.19 170 GLY A O 1
ATOM 1368 N N . ASP A 1 171 ? -8.600 8.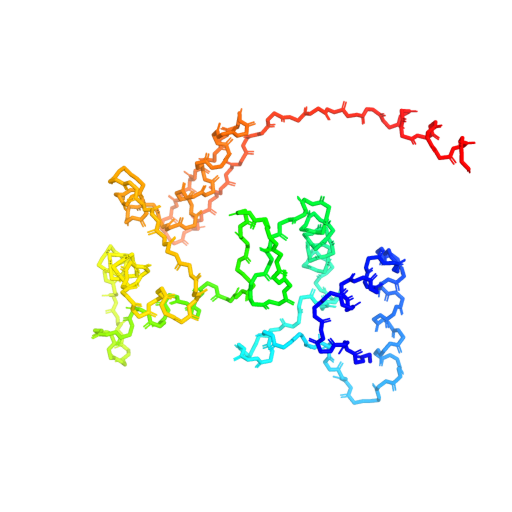388 -15.829 1.00 94.00 171 ASP A N 1
ATOM 1369 C CA . ASP A 1 171 ? -7.170 8.624 -16.096 1.00 94.00 171 ASP A CA 1
ATOM 1370 C C . ASP A 1 171 ? -6.521 9.393 -14.931 1.00 94.00 171 ASP A C 1
ATOM 1372 O O . ASP A 1 171 ? -7.206 9.990 -14.097 1.00 94.00 171 ASP A O 1
ATOM 1376 N N . ILE A 1 172 ? -5.189 9.367 -14.871 1.00 91.56 172 ILE A N 1
ATOM 1377 C CA . ILE A 1 172 ? -4.386 10.263 -14.036 1.00 91.56 172 ILE A CA 1
ATOM 1378 C C . ILE A 1 172 ? -3.508 11.108 -14.952 1.00 91.56 172 ILE A C 1
ATOM 1380 O O . ILE A 1 172 ? -2.744 10.573 -15.755 1.00 91.56 172 ILE A O 1
ATOM 1384 N N . THR A 1 173 ? -3.557 12.424 -14.778 1.00 90.25 173 THR A N 1
ATOM 1385 C CA . THR A 1 173 ? -2.653 13.376 -15.427 1.00 90.25 173 THR A CA 1
ATOM 1386 C C . THR A 1 173 ? -1.795 14.094 -14.390 1.00 90.25 173 THR A C 1
ATOM 1388 O O . THR A 1 173 ? -2.152 14.182 -13.213 1.00 90.25 173 THR A O 1
ATOM 1391 N N . VAL A 1 174 ? -0.632 14.588 -14.812 1.00 89.88 174 VAL A N 1
ATOM 1392 C CA . VAL A 1 174 ? 0.291 15.337 -13.954 1.00 89.88 174 VAL A CA 1
ATOM 1393 C C . VAL A 1 174 ? 0.739 16.612 -14.658 1.00 89.88 174 VAL A C 1
ATOM 1395 O O . VAL A 1 174 ? 1.038 16.604 -15.851 1.00 89.88 174 VAL A O 1
ATOM 1398 N N . LYS A 1 175 ? 0.784 17.716 -13.912 1.00 89.81 175 LYS A N 1
ATOM 1399 C CA . LYS A 1 175 ? 1.430 18.973 -14.306 1.00 89.81 175 LYS A CA 1
ATOM 1400 C C . LYS A 1 175 ? 2.483 19.302 -13.259 1.00 89.81 175 LYS A C 1
ATOM 1402 O O . LYS A 1 175 ? 2.146 19.415 -12.084 1.00 89.81 175 LYS A O 1
ATOM 1407 N N . SER A 1 176 ? 3.742 19.420 -13.665 1.00 84.69 176 SER A N 1
ATOM 1408 C CA . SER A 1 176 ? 4.860 19.661 -12.752 1.00 84.69 176 SER A CA 1
ATOM 1409 C C . SER A 1 176 ? 5.745 20.778 -13.273 1.00 84.69 176 SER A C 1
ATOM 1411 O O . SER A 1 176 ? 6.038 20.819 -14.466 1.00 84.69 176 SER A O 1
ATOM 1413 N N . VAL A 1 177 ? 6.189 21.642 -12.365 1.00 90.25 177 VAL A N 1
ATOM 1414 C CA . VAL A 1 177 ? 7.178 22.687 -12.631 1.00 90.25 177 VAL A CA 1
ATOM 1415 C C . VAL A 1 177 ? 8.284 22.541 -11.589 1.00 90.25 177 VAL A C 1
ATOM 1417 O O . VAL A 1 177 ? 8.018 22.444 -10.388 1.00 90.25 177 VAL A O 1
ATOM 1420 N N . GLU A 1 178 ? 9.531 22.443 -12.049 1.00 82.50 178 GLU A N 1
ATOM 1421 C CA . GLU A 1 178 ? 10.687 22.285 -11.166 1.00 82.50 178 GLU A CA 1
ATOM 1422 C C . GLU A 1 178 ? 10.767 23.459 -10.180 1.00 82.50 178 GLU A C 1
ATOM 1424 O O . GLU A 1 178 ? 10.646 24.617 -10.565 1.00 82.50 178 GLU A O 1
ATOM 1429 N N . GLY A 1 179 ? 10.915 23.159 -8.889 1.00 85.69 179 GLY A N 1
ATOM 1430 C CA . GLY A 1 179 ? 10.940 24.169 -7.825 1.00 85.69 179 GLY A CA 1
ATOM 1431 C C . GLY A 1 179 ? 9.571 24.711 -7.385 1.00 85.69 179 GLY A C 1
ATOM 1432 O O . GLY A 1 179 ? 9.485 25.252 -6.286 1.00 85.69 179 GLY A O 1
ATOM 1433 N N . GLU A 1 180 ? 8.499 24.515 -8.159 1.00 89.69 180 GLU A N 1
ATOM 1434 C CA . GLU A 1 180 ? 7.137 24.972 -7.812 1.00 89.69 180 GLU A CA 1
ATOM 1435 C C . GLU A 1 180 ? 6.203 23.825 -7.383 1.00 89.69 180 GLU A C 1
ATOM 1437 O O . GLU A 1 180 ? 5.155 24.054 -6.776 1.00 89.69 180 GLU A O 1
ATOM 1442 N N . GLY A 1 181 ? 6.601 22.579 -7.651 1.00 79.94 181 GLY A N 1
ATOM 1443 C CA . GLY A 1 181 ? 5.893 21.369 -7.237 1.00 79.94 181 GLY A CA 1
ATOM 1444 C C . GLY A 1 181 ? 5.115 20.691 -8.365 1.00 79.94 181 GLY A C 1
ATOM 1445 O O . GLY A 1 181 ? 5.248 21.017 -9.547 1.00 79.94 181 GLY A O 1
ATOM 1446 N N . SER A 1 182 ? 4.303 19.699 -7.992 1.00 85.00 182 SER A N 1
ATOM 1447 C CA . SER A 1 182 ? 3.554 18.857 -8.932 1.00 85.00 182 SER A CA 1
ATOM 1448 C C . SER A 1 182 ? 2.081 18.760 -8.537 1.00 85.00 182 SER A C 1
ATOM 1450 O O . SER A 1 182 ? 1.750 18.512 -7.379 1.00 85.00 182 SER A O 1
ATOM 1452 N N . THR A 1 183 ? 1.191 18.910 -9.516 1.00 89.31 183 THR A N 1
ATOM 1453 C CA . THR A 1 183 ? -0.253 18.686 -9.386 1.00 89.31 183 THR A CA 1
ATOM 1454 C C . THR A 1 183 ? -0.642 17.417 -10.130 1.00 89.31 183 THR A C 1
ATOM 1456 O O . THR A 1 183 ? -0.446 17.321 -11.340 1.00 89.31 183 THR A O 1
ATOM 1459 N N . PHE A 1 184 ? -1.230 16.462 -9.411 1.00 89.19 184 PHE A N 1
ATOM 1460 C CA . PHE A 1 184 ? -1.796 15.235 -9.969 1.00 89.19 184 PHE A CA 1
ATOM 1461 C C . PHE A 1 184 ? -3.319 15.373 -10.042 1.00 89.19 184 PHE A C 1
ATOM 1463 O O . PHE A 1 184 ? -3.957 15.757 -9.062 1.00 89.19 184 PHE A O 1
ATOM 1470 N N . THR A 1 185 ? -3.914 15.056 -11.188 1.00 91.31 185 THR A N 1
ATOM 1471 C CA . THR A 1 185 ? -5.362 15.125 -11.415 1.00 91.31 185 THR A CA 1
ATOM 1472 C C . THR A 1 185 ? -5.876 13.749 -11.802 1.00 91.31 185 THR A C 1
ATOM 1474 O O . THR A 1 185 ? -5.402 13.165 -12.771 1.00 91.31 185 THR A O 1
ATOM 1477 N N . ILE A 1 186 ? -6.837 13.231 -11.036 1.00 90.12 186 ILE A N 1
ATOM 1478 C CA . ILE A 1 186 ? -7.505 11.956 -11.312 1.00 90.12 186 ILE A CA 1
ATOM 1479 C C . ILE A 1 186 ? -8.912 12.256 -11.812 1.00 90.12 186 ILE A C 1
ATOM 1481 O O . ILE A 1 186 ? -9.703 12.877 -11.101 1.00 90.12 186 ILE A O 1
ATOM 1485 N N . GLU A 1 187 ? -9.234 11.771 -13.003 1.00 92.19 187 GLU A N 1
ATOM 1486 C CA . GLU A 1 187 ? -10.591 11.768 -13.540 1.00 92.19 187 GLU A CA 1
ATOM 1487 C C . GLU A 1 187 ? -11.147 10.354 -13.424 1.00 92.19 187 GLU A C 1
ATOM 1489 O O . GLU A 1 187 ? -10.494 9.398 -13.834 1.00 92.19 187 GLU A O 1
ATOM 1494 N N . MET A 1 188 ? -12.328 10.196 -12.823 1.00 90.75 188 MET A N 1
ATOM 1495 C CA . MET A 1 188 ? -12.910 8.879 -12.566 1.00 90.75 188 MET A CA 1
ATOM 1496 C C . MET A 1 188 ? -14.420 8.884 -12.819 1.00 90.75 188 MET A C 1
ATOM 1498 O O . MET A 1 188 ? -15.119 9.735 -12.260 1.00 90.75 188 MET A O 1
ATOM 1502 N N . PRO A 1 189 ? -14.964 7.925 -13.590 1.00 87.44 189 PRO A N 1
ATOM 1503 C CA . PRO A 1 189 ? -16.403 7.760 -13.710 1.00 87.44 189 PRO A CA 1
ATOM 1504 C C . PRO A 1 189 ? -16.980 7.269 -12.378 1.00 87.44 189 PRO A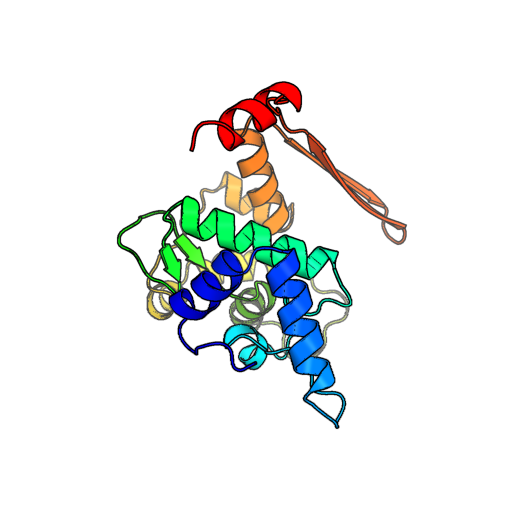 C 1
ATOM 1506 O O . PRO A 1 189 ? -16.677 6.173 -11.906 1.00 87.44 189 PRO A O 1
ATOM 1509 N N . VAL A 1 190 ? -17.847 8.074 -11.763 1.00 82.38 190 VAL A N 1
ATOM 1510 C CA . VAL A 1 190 ? -18.511 7.731 -10.499 1.00 82.38 190 VAL A CA 1
ATOM 1511 C C . VAL A 1 190 ? -20.019 7.613 -10.688 1.00 82.38 190 VAL A C 1
ATOM 1513 O O . VAL A 1 190 ? -20.664 8.469 -11.290 1.00 82.38 190 VAL A O 1
ATOM 1516 N N . LYS A 1 191 ? -20.616 6.552 -10.132 1.00 77.31 191 LYS A N 1
ATOM 1517 C CA . LYS A 1 191 ? -22.073 6.476 -9.973 1.00 77.31 191 LYS A CA 1
ATOM 1518 C C . LYS A 1 191 ? -22.468 7.290 -8.748 1.00 77.31 191 LYS A C 1
ATOM 1520 O O . LYS A 1 191 ? -22.268 6.847 -7.618 1.00 77.31 191 LYS A O 1
ATOM 1525 N N . VAL A 1 192 ? -23.041 8.467 -8.975 1.00 74.88 192 VAL A N 1
ATOM 1526 C CA . VAL A 1 192 ? -23.588 9.303 -7.904 1.00 74.88 192 VAL A CA 1
ATOM 1527 C C . VAL A 1 192 ? -24.860 8.643 -7.373 1.00 74.88 192 VAL A C 1
ATOM 1529 O O . VAL A 1 192 ? -25.864 8.544 -8.075 1.00 74.88 192 VAL A O 1
ATOM 1532 N N . VAL A 1 193 ? -24.818 8.166 -6.129 1.00 69.75 193 VAL A N 1
ATOM 1533 C CA . VAL A 1 193 ? -26.015 7.696 -5.425 1.00 69.75 193 VAL A CA 1
ATOM 1534 C C . VAL A 1 193 ? -26.582 8.875 -4.646 1.00 69.75 193 VAL A C 1
ATOM 1536 O O . VAL A 1 193 ? -25.961 9.346 -3.696 1.00 69.75 193 VAL A O 1
ATOM 1539 N N . LEU A 1 194 ? -27.755 9.359 -5.059 1.00 68.56 194 LEU A N 1
ATOM 1540 C CA . LEU A 1 194 ? -28.459 10.441 -4.373 1.00 68.56 194 LEU A CA 1
ATOM 1541 C C . LEU A 1 194 ? -28.812 10.026 -2.936 1.00 68.56 194 LEU A C 1
ATOM 1543 O O . LEU A 1 194 ? -29.281 8.914 -2.684 1.00 68.56 194 LEU A O 1
ATOM 1547 N N . GLU A 1 195 ? -28.600 10.945 -1.996 1.00 57.34 195 GLU A N 1
ATOM 1548 C CA . GLU A 1 195 ? -28.691 10.735 -0.544 1.00 57.34 195 GLU A CA 1
ATOM 1549 C C . GLU A 1 195 ? -30.048 10.163 -0.080 1.00 57.34 195 GLU A C 1
ATOM 1551 O O . GLU A 1 195 ? -30.128 9.401 0.888 1.00 57.34 195 GLU A O 1
ATOM 1556 N N . THR A 1 196 ? -31.122 10.435 -0.825 1.00 55.03 196 THR A N 1
ATOM 1557 C CA . THR A 1 196 ? -32.469 9.897 -0.580 1.00 55.03 196 THR A CA 1
ATOM 1558 C C . THR A 1 196 ? -32.546 8.369 -0.689 1.00 55.03 196 THR A C 1
ATOM 1560 O O . THR A 1 196 ? -33.356 7.751 0.004 1.00 55.03 196 THR A O 1
ATOM 1563 N N . ALA A 1 197 ? -31.675 7.728 -1.476 1.00 52.81 197 ALA A N 1
ATOM 1564 C CA . ALA A 1 197 ? -31.618 6.26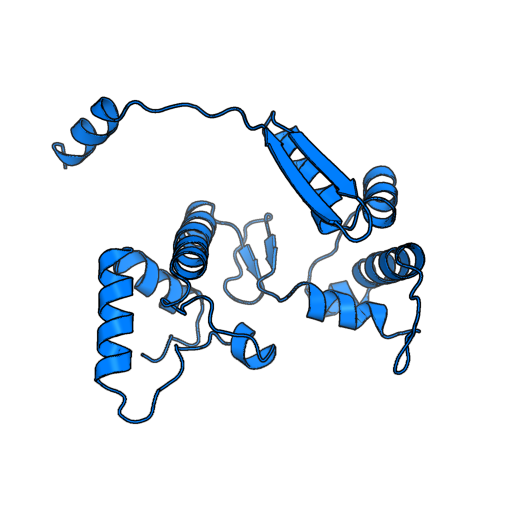9 -1.603 1.00 52.81 197 ALA A CA 1
ATOM 1565 C C . ALA A 1 197 ? -30.877 5.579 -0.438 1.00 52.81 197 ALA A C 1
ATOM 1567 O O . ALA A 1 197 ? -31.115 4.399 -0.173 1.00 52.81 197 ALA A O 1
ATOM 1568 N N . LEU A 1 198 ? -30.006 6.297 0.284 1.00 51.53 198 LEU A N 1
ATOM 1569 C CA . LEU A 1 198 ? -29.240 5.751 1.413 1.00 51.53 198 LEU A CA 1
ATOM 1570 C C . LEU A 1 198 ? -30.088 5.624 2.689 1.00 51.53 198 LEU A C 1
ATOM 1572 O O . LEU A 1 198 ? -29.887 4.687 3.461 1.00 51.53 198 LEU A O 1
ATOM 1576 N N . ARG A 1 199 ? -31.086 6.501 2.884 1.00 48.38 199 ARG A N 1
ATOM 1577 C CA . ARG A 1 199 ? -31.960 6.478 4.074 1.00 48.38 199 ARG A CA 1
ATOM 1578 C C . ARG A 1 199 ? -32.938 5.296 4.099 1.00 48.38 199 ARG A C 1
ATOM 1580 O O . ARG A 1 199 ? -33.208 4.7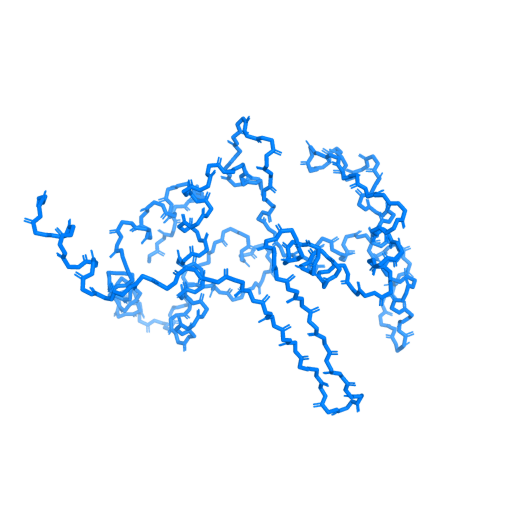77 5.174 1.00 48.38 199 ARG A O 1
ATOM 1587 N N . ARG A 1 200 ? -33.398 4.806 2.938 1.00 48.66 200 ARG A N 1
ATOM 1588 C CA . ARG A 1 200 ? -34.358 3.680 2.865 1.00 48.66 200 ARG A CA 1
ATOM 1589 C C . ARG A 1 200 ? -33.777 2.324 3.281 1.00 48.66 200 ARG A C 1
ATOM 1591 O O . ARG A 1 200 ? -34.523 1.454 3.690 1.00 48.66 200 ARG A O 1
ATOM 1598 N N . ARG A 1 201 ? -32.453 2.123 3.227 1.00 46.69 201 ARG A N 1
ATOM 1599 C CA . ARG A 1 201 ? -31.840 0.850 3.669 1.00 46.69 201 ARG A CA 1
ATOM 1600 C C . ARG A 1 201 ? -31.563 0.778 5.170 1.00 46.69 201 ARG A C 1
ATOM 1602 O O . ARG A 1 201 ? -31.270 -0.305 5.664 1.00 46.69 201 ARG A O 1
ATOM 1609 N N . ALA A 1 202 ? -31.610 1.909 5.875 1.00 45.12 202 ALA A N 1
ATOM 1610 C CA . ALA A 1 202 ? -31.390 1.967 7.319 1.00 45.12 202 ALA A CA 1
ATOM 1611 C C . ALA A 1 202 ? -32.688 1.799 8.130 1.00 45.12 202 ALA A C 1
ATOM 1613 O O . ALA A 1 202 ? -32.606 1.509 9.316 1.00 45.12 202 ALA A O 1
ATOM 1614 N N . SER A 1 203 ? -33.858 1.964 7.503 1.00 44.94 203 SER A N 1
ATOM 1615 C CA . SER A 1 203 ? -35.174 1.770 8.129 1.00 44.94 203 SER A CA 1
ATOM 1616 C C . SER A 1 203 ? -35.746 0.354 7.980 1.00 44.94 203 SER A C 1
ATOM 1618 O O . SER A 1 203 ? -36.708 0.039 8.667 1.00 44.94 203 SER A O 1
ATOM 1620 N N . ASP A 1 204 ? -35.154 -0.488 7.125 1.00 46.00 204 ASP A N 1
ATOM 1621 C CA . ASP A 1 204 ? -35.662 -1.835 6.799 1.00 46.00 204 ASP A CA 1
ATOM 1622 C C . ASP A 1 204 ? -34.794 -2.970 7.394 1.00 46.00 204 ASP A C 1
ATOM 1624 O O . ASP A 1 204 ? -34.746 -4.076 6.850 1.00 46.00 204 ASP A O 1
ATOM 1628 N N . ARG A 1 205 ? -34.056 -2.719 8.485 1.00 38.56 205 ARG A N 1
ATOM 1629 C CA . ARG A 1 205 ? -33.307 -3.756 9.219 1.00 38.56 205 ARG A CA 1
ATOM 1630 C C . ARG A 1 205 ? -33.418 -3.614 10.724 1.00 38.56 205 ARG A C 1
ATOM 1632 O O . ARG A 1 205 ? -33.236 -2.478 11.207 1.00 38.56 205 ARG A O 1
#

Secondary structure (DSSP, 8-state):
----SSHHHHHHHHHHHHHHHHHHHHHHHHHT-TT-PPPPPPHHHHHHTPPPTT-TTSHHHHHHHHHHHHHHHHH--EEETTB--S-S-EEE-S-HHHHHHHHHTTT--S--SS--HHHHHHHHHHHTTSHHHHHHHS------HHHHHHHHHTTHHHHHHHHHHHHTT-EEEEEEETTTEEEEEEE-------HHHHHTTTS--

Sequence (205 aa):
MNLPEKWSSYIKDINRWKLDGFEKKVKQFKAKSPNNAKEPLRLTDTMAGAESPLKFTQKQLAMQFYEGTNCLLKSGVSVLPCNPKKDTRVVLETFPDLVAQRFAVHDFGARLKSVDIESLHKEIIKGLKTPEFERDFKFKIFLDDTLKLKCVEESLGLAISRRFCLMMGGDITVKSVEGEGSTFTIEMPVKVVLETALRRRASDR

Radius of gyration: 20.5 Å; chains: 1; bounding box: 63×43×54 Å

Foldseek 3Di:
DAQPLAPVRNLVVLLVCPLVRLVVVQVVVCVPDPPNDADHAHPQCVVVVHHHLSPCVPVVSNVCVNVVSVCVVVVVEAEPPRRGDPDPHYHYPHDVVVLLCVQLVPPDPDDDDDDPQLVSQVSSVVSLQDPVVCVVRVDHDDDDPVLSVCCSVPPNVQSVVQVVLVVQVKGWDKDADPPPGIDIDIGGDDDDDPPVVVVVVVVPD

pLDDT: mean 77.55, std 12.1, range [38.56, 94.0]